Protein AF-A0A6J2PBE9-F1 (afdb_monomer_lite)

Structure (mmCIF, N/CA/C/O backbone):
data_AF-A0A6J2PBE9-F1
#
_entry.id   AF-A0A6J2PBE9-F1
#
loop_
_atom_site.group_PDB
_atom_site.id
_atom_site.type_symbol
_atom_site.label_atom_id
_atom_site.label_alt_id
_atom_site.label_comp_id
_atom_site.label_asym_id
_atom_site.label_entity_id
_atom_site.label_seq_id
_atom_site.pdbx_PDB_ins_code
_atom_site.Cartn_x
_atom_site.Cartn_y
_atom_site.Cartn_z
_atom_site.occupancy
_atom_site.B_iso_or_equiv
_atom_site.auth_seq_id
_atom_site.auth_comp_id
_atom_site.auth_asym_id
_atom_site.auth_atom_id
_atom_site.pdbx_PDB_model_num
ATOM 1 N N . MET A 1 1 ? -27.845 -42.695 44.203 1.00 44.00 1 MET A N 1
ATOM 2 C CA . MET A 1 1 ? -26.705 -43.448 43.638 1.00 44.00 1 MET A CA 1
ATOM 3 C C . MET A 1 1 ? -27.140 -44.073 42.317 1.00 44.00 1 MET A C 1
ATOM 5 O O . MET A 1 1 ? -27.904 -45.027 42.368 1.00 44.00 1 MET A O 1
ATOM 9 N N . SER A 1 2 ? -26.741 -43.481 41.184 1.00 40.94 2 SER A N 1
ATOM 10 C CA . SER A 1 2 ? -26.659 -44.047 39.810 1.00 40.94 2 SER A CA 1
ATOM 11 C C . SER A 1 2 ? -26.665 -42.863 38.833 1.00 40.94 2 SER A C 1
ATOM 13 O O . SER A 1 2 ? -27.689 -42.207 38.684 1.00 40.94 2 SER A O 1
ATOM 15 N N . THR A 1 3 ? -25.500 -42.300 38.504 1.00 42.66 3 THR A N 1
ATOM 16 C CA . THR A 1 3 ? -24.616 -42.652 37.368 1.00 42.66 3 THR A CA 1
ATOM 17 C C . THR A 1 3 ? -25.239 -42.322 36.016 1.00 42.66 3 THR A C 1
ATOM 19 O O . THR A 1 3 ? -25.987 -43.102 35.434 1.00 42.66 3 THR A O 1
ATOM 22 N N . VAL A 1 4 ? -24.884 -41.119 35.571 1.00 43.91 4 VAL A N 1
ATOM 23 C CA . VAL A 1 4 ? -25.020 -40.564 34.228 1.00 43.91 4 VAL A CA 1
ATOM 24 C C . VAL A 1 4 ? -24.206 -41.438 33.270 1.00 43.91 4 VAL A C 1
ATOM 26 O O . VAL A 1 4 ? -23.032 -41.690 33.540 1.00 43.91 4 VAL A O 1
ATOM 29 N N . LEU A 1 5 ? -24.830 -41.933 32.202 1.00 50.59 5 LEU A N 1
ATOM 30 C CA . LEU A 1 5 ? -24.126 -42.611 31.118 1.00 50.59 5 LEU A CA 1
ATOM 31 C C . LEU A 1 5 ? -23.529 -41.554 30.182 1.00 50.59 5 LEU A C 1
ATOM 33 O O . LEU A 1 5 ? -24.226 -40.671 29.688 1.00 50.59 5 LEU A O 1
ATOM 37 N N . ASP A 1 6 ? -22.215 -41.655 30.040 1.00 42.03 6 ASP A N 1
ATOM 38 C CA . ASP A 1 6 ? -21.327 -40.953 29.122 1.00 42.03 6 ASP A CA 1
ATOM 39 C C . ASP A 1 6 ? -21.383 -41.663 27.759 1.00 42.03 6 ASP A C 1
ATOM 41 O O . ASP A 1 6 ? -20.902 -42.789 27.628 1.00 42.03 6 ASP A O 1
ATOM 45 N N . ASP A 1 7 ? -22.009 -41.033 26.762 1.00 49.59 7 ASP A N 1
ATOM 46 C CA . ASP A 1 7 ? -22.004 -41.492 25.367 1.00 49.59 7 ASP A CA 1
ATOM 47 C C . ASP A 1 7 ? -20.778 -40.908 24.651 1.00 49.59 7 ASP A C 1
ATOM 49 O O . ASP A 1 7 ? -20.844 -39.921 23.913 1.00 49.59 7 ASP A O 1
ATOM 53 N N . THR A 1 8 ? -19.629 -41.540 24.885 1.00 51.78 8 THR A N 1
ATOM 54 C CA . THR A 1 8 ? -18.399 -41.317 24.125 1.00 51.78 8 THR A CA 1
ATOM 55 C C . THR A 1 8 ? -18.238 -42.392 23.037 1.00 51.78 8 THR A C 1
ATOM 57 O O . THR A 1 8 ? -18.292 -43.587 23.306 1.00 51.78 8 THR A O 1
ATOM 60 N N . ALA A 1 9 ? -17.943 -41.924 21.817 1.00 47.56 9 ALA A N 1
ATOM 61 C CA . ALA A 1 9 ? -17.268 -42.622 20.712 1.00 47.56 9 ALA A CA 1
ATOM 62 C C . ALA A 1 9 ? -18.014 -43.744 19.955 1.00 47.56 9 ALA A C 1
ATOM 64 O O . ALA A 1 9 ? -17.724 -44.931 20.086 1.00 47.56 9 ALA A O 1
ATOM 65 N N . GLY A 1 10 ? -18.847 -43.338 18.991 1.00 44.06 10 GLY A N 1
ATOM 66 C CA . GLY A 1 10 ? -19.013 -44.098 17.751 1.00 44.06 10 GLY A CA 1
ATOM 67 C C . GLY A 1 10 ? -17.847 -43.803 16.803 1.00 44.06 10 GLY A C 1
ATOM 68 O O . GLY A 1 10 ? -17.835 -42.761 16.150 1.00 44.06 10 GLY A O 1
ATOM 69 N N . ASP A 1 11 ? -16.864 -44.701 16.757 1.00 53.25 11 ASP A N 1
ATOM 70 C CA . ASP A 1 11 ? -15.765 -44.710 15.785 1.00 53.25 11 ASP A CA 1
ATOM 71 C C . ASP A 1 11 ? -16.324 -44.928 14.369 1.00 53.25 11 ASP A C 1
ATOM 73 O O . ASP A 1 11 ? -16.592 -46.049 13.934 1.00 53.25 11 ASP A O 1
ATOM 77 N N . ALA A 1 12 ? -16.573 -43.827 13.662 1.00 54.28 12 ALA A N 1
ATOM 78 C CA . ALA A 1 12 ? -16.815 -43.826 12.230 1.00 54.28 12 ALA A CA 1
ATOM 79 C C . ALA A 1 12 ? -15.559 -43.266 11.551 1.00 54.28 12 ALA A C 1
ATOM 81 O O . ALA A 1 12 ? -15.215 -42.105 11.796 1.00 54.28 12 ALA A O 1
ATOM 82 N N . PRO A 1 13 ? -14.872 -44.031 10.681 1.00 52.62 13 PRO A N 1
ATOM 83 C CA . PRO A 1 13 ? -13.719 -43.502 9.977 1.00 52.62 13 PRO A CA 1
ATOM 84 C C . PRO A 1 13 ? -14.176 -42.365 9.061 1.00 52.62 13 PRO A C 1
ATOM 86 O O . PRO A 1 13 ? -14.943 -42.566 8.112 1.00 52.62 13 PRO A O 1
ATOM 89 N N . VAL A 1 14 ? -13.692 -41.161 9.364 1.00 49.41 14 VAL A N 1
ATOM 90 C CA . VAL A 1 14 ? -13.804 -39.974 8.519 1.00 49.41 14 VAL A CA 1
ATOM 91 C C . VAL A 1 14 ? -13.189 -40.332 7.171 1.00 49.41 14 VAL A C 1
ATOM 93 O O . VAL A 1 14 ? -11.982 -40.532 7.050 1.00 49.41 14 VAL A O 1
ATOM 96 N N . ARG A 1 15 ? -14.026 -40.483 6.141 1.00 52.44 15 ARG A N 1
ATOM 97 C CA . ARG A 1 15 ? -13.530 -40.591 4.772 1.00 52.44 15 ARG A CA 1
ATOM 98 C C . ARG A 1 15 ? -12.961 -39.237 4.389 1.00 52.44 15 ARG A C 1
ATOM 100 O O . ARG A 1 15 ? -13.699 -38.341 3.986 1.00 52.44 15 ARG A O 1
ATOM 107 N N . ASP A 1 16 ? -11.646 -39.118 4.503 1.00 44.12 16 ASP A N 1
ATOM 108 C CA . ASP A 1 16 ? -10.892 -38.059 3.864 1.00 44.12 16 ASP A CA 1
ATOM 109 C C . ASP A 1 16 ? -11.190 -38.110 2.365 1.00 44.12 16 ASP A C 1
ATOM 111 O O . ASP A 1 16 ? -10.711 -38.981 1.635 1.00 44.12 16 ASP A O 1
ATOM 115 N N . PHE A 1 17 ? -11.977 -37.151 1.882 1.00 48.19 17 PHE A N 1
ATOM 116 C CA . PHE A 1 17 ? -12.025 -36.804 0.468 1.00 48.19 17 PHE A CA 1
ATOM 117 C C . PHE A 1 17 ? -10.708 -36.108 0.100 1.00 48.19 17 PHE A C 1
ATOM 119 O O . PHE A 1 17 ? -10.680 -34.959 -0.337 1.00 48.19 17 PHE A O 1
ATOM 126 N N . THR A 1 18 ? -9.587 -36.808 0.277 1.00 44.56 18 THR A N 1
ATOM 127 C CA . THR A 1 18 ? -8.351 -36.490 -0.421 1.00 44.56 18 THR A CA 1
ATOM 128 C C . THR A 1 18 ? -8.605 -36.836 -1.878 1.00 44.56 18 THR A C 1
ATOM 130 O O . THR A 1 18 ? -8.381 -37.945 -2.360 1.00 44.56 18 THR A O 1
ATOM 133 N N . VAL A 1 19 ? -9.171 -35.869 -2.599 1.00 52.19 19 VAL A N 1
ATOM 134 C CA . VAL A 1 19 ? -9.133 -35.856 -4.056 1.00 52.19 19 VAL A CA 1
ATOM 135 C C . VAL A 1 19 ? -7.679 -36.133 -4.422 1.00 52.19 19 VAL A C 1
ATOM 137 O O . VAL A 1 19 ? -6.790 -35.368 -4.051 1.00 52.19 19 VAL A O 1
ATOM 140 N N . ASN A 1 20 ? -7.446 -37.282 -5.058 1.00 54.00 20 ASN A N 1
ATOM 141 C CA . ASN A 1 20 ? -6.143 -37.836 -5.416 1.00 54.00 20 ASN A CA 1
ATOM 142 C C . ASN A 1 20 ? -5.444 -36.969 -6.480 1.00 54.00 20 ASN A C 1
ATOM 144 O O . ASN A 1 20 ? -5.159 -37.419 -7.590 1.00 54.00 20 ASN A O 1
ATOM 148 N N . LEU A 1 21 ? -5.167 -35.709 -6.149 1.00 52.59 21 LEU A N 1
ATOM 149 C CA . LEU A 1 21 ? -4.484 -34.750 -7.003 1.00 52.59 21 LEU A CA 1
ATOM 150 C C . LEU A 1 21 ? -3.043 -35.208 -7.249 1.00 52.59 21 LEU A C 1
ATOM 152 O O . LEU A 1 21 ? -2.543 -35.102 -8.363 1.00 52.59 21 LEU A O 1
ATOM 156 N N . SER A 1 22 ? -2.422 -35.833 -6.245 1.00 56.81 22 SER A N 1
ATOM 157 C CA . SER A 1 22 ? -1.081 -36.417 -6.332 1.00 56.81 22 SER A CA 1
ATOM 158 C C . SER A 1 22 ? -1.003 -37.592 -7.308 1.00 56.81 22 SER A C 1
ATOM 160 O O . SER A 1 22 ? -0.016 -37.712 -8.025 1.00 56.81 22 SER A O 1
ATOM 162 N N . ARG A 1 23 ? -2.041 -38.440 -7.383 1.00 55.53 23 ARG A N 1
ATOM 163 C CA . ARG A 1 23 ? -2.070 -39.588 -8.307 1.00 55.53 23 ARG A CA 1
ATOM 164 C C . ARG A 1 23 ? -2.285 -39.130 -9.749 1.00 55.53 23 ARG A C 1
ATOM 166 O O . ARG A 1 23 ? -1.559 -39.560 -10.631 1.00 55.53 23 ARG A O 1
ATOM 173 N N . LEU A 1 24 ? -3.195 -38.178 -9.969 1.00 55.97 24 LEU A N 1
ATOM 174 C CA . LEU A 1 24 ? -3.425 -37.586 -11.292 1.00 55.97 24 LEU A CA 1
ATOM 175 C C . LEU A 1 24 ? -2.224 -36.758 -11.787 1.00 55.97 24 LEU A C 1
ATOM 177 O O . LEU A 1 24 ? -1.888 -36.812 -12.970 1.00 55.97 24 LEU A O 1
ATOM 181 N N . ALA A 1 25 ? -1.539 -36.033 -10.895 1.00 56.44 25 ALA A N 1
ATOM 182 C CA . ALA A 1 25 ? -0.309 -35.310 -11.219 1.00 56.44 25 ALA A CA 1
ATOM 183 C C . ALA A 1 25 ? 0.861 -36.264 -11.513 1.00 56.44 25 ALA A C 1
ATOM 185 O O . ALA A 1 25 ? 1.598 -36.046 -12.476 1.00 56.44 25 ALA A O 1
ATOM 186 N N . ALA A 1 26 ? 1.003 -37.344 -10.737 1.00 57.81 26 ALA A N 1
ATOM 187 C CA . ALA A 1 26 ? 2.015 -38.371 -10.966 1.00 57.81 26 ALA A CA 1
ATOM 188 C C . ALA A 1 26 ? 1.789 -39.090 -12.303 1.00 57.81 26 ALA A C 1
ATOM 190 O O . ALA A 1 26 ? 2.708 -39.153 -13.120 1.00 57.81 26 ALA A O 1
ATOM 191 N N . ASP A 1 27 ? 0.560 -39.533 -12.578 1.00 56.34 27 ASP A N 1
ATOM 192 C CA . ASP A 1 27 ? 0.210 -40.217 -13.821 1.00 56.34 27 ASP A CA 1
ATOM 193 C C . ASP A 1 27 ? 0.412 -39.290 -15.034 1.00 56.34 27 ASP A C 1
ATOM 195 O O . ASP A 1 27 ? 1.018 -39.697 -16.024 1.00 56.34 27 ASP A O 1
ATOM 199 N N . SER A 1 28 ? 0.034 -38.010 -14.944 1.00 59.38 28 SER A N 1
ATOM 200 C CA . SER A 1 28 ? 0.311 -37.007 -15.987 1.00 59.38 28 SER A CA 1
ATOM 201 C C . SER A 1 28 ? 1.819 -36.787 -16.215 1.00 59.38 28 SER A C 1
ATOM 203 O O . SER A 1 28 ? 2.284 -36.774 -17.358 1.00 59.38 28 SER A O 1
ATOM 205 N N . SER A 1 29 ? 2.615 -36.704 -15.142 1.00 60.97 29 SER A N 1
ATOM 206 C CA . SER A 1 29 ? 4.070 -36.492 -15.217 1.00 60.97 29 SER A CA 1
ATOM 207 C C . SER A 1 29 ? 4.831 -37.677 -15.830 1.00 60.97 29 SER A C 1
ATOM 209 O O . SER A 1 29 ? 5.816 -37.484 -16.551 1.00 60.97 29 SER A O 1
ATOM 211 N N . LEU A 1 30 ? 4.364 -38.907 -15.589 1.00 67.38 30 LEU A N 1
ATOM 212 C CA . LEU A 1 30 ? 4.947 -40.129 -16.146 1.00 67.38 30 LEU A CA 1
ATOM 213 C C . LEU A 1 30 ? 4.692 -40.222 -17.654 1.00 67.38 30 LEU A C 1
ATOM 215 O O . LEU A 1 30 ? 5.608 -40.530 -18.419 1.00 67.38 30 LEU A O 1
ATOM 219 N N . HIS A 1 31 ? 3.477 -39.883 -18.097 1.00 60.69 31 HIS A N 1
ATOM 220 C CA . HIS A 1 31 ? 3.123 -39.854 -19.519 1.00 60.69 31 HIS A CA 1
ATOM 221 C C . HIS A 1 31 ? 3.864 -38.744 -20.281 1.00 60.69 31 HIS A C 1
ATOM 223 O O . HIS A 1 31 ? 4.310 -38.968 -21.409 1.00 60.69 31 HIS A O 1
ATOM 229 N N . GLN A 1 32 ? 4.057 -37.573 -19.664 1.00 66.44 32 GLN A N 1
ATOM 230 C CA . GLN A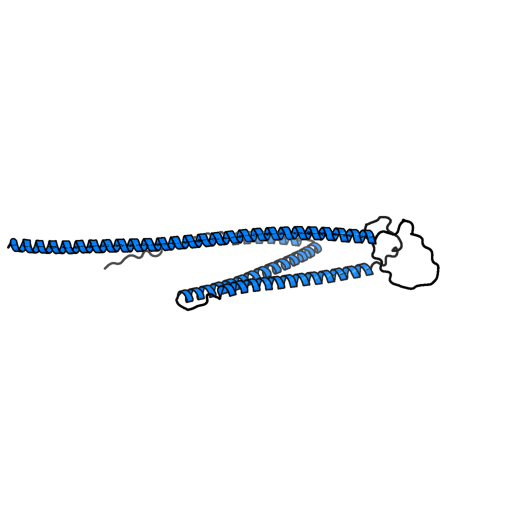 1 32 ? 4.880 -36.497 -20.228 1.00 66.44 32 GLN A CA 1
ATOM 231 C C . GLN A 1 32 ? 6.354 -36.913 -20.361 1.00 66.44 32 GLN A C 1
ATOM 233 O O . GLN A 1 32 ? 6.958 -36.699 -21.412 1.00 66.44 32 GLN A O 1
ATOM 238 N N . ASN A 1 33 ? 6.915 -37.590 -19.354 1.00 71.06 33 ASN A N 1
ATOM 239 C CA . ASN A 1 33 ? 8.290 -38.097 -19.400 1.00 71.06 33 ASN A CA 1
ATOM 240 C C . ASN A 1 33 ? 8.502 -39.181 -20.469 1.00 71.06 33 ASN A C 1
ATOM 242 O O . ASN A 1 33 ? 9.543 -39.198 -21.126 1.00 71.06 33 ASN A O 1
ATOM 246 N N . ALA A 1 34 ? 7.535 -40.082 -20.669 1.00 74.19 34 ALA A N 1
ATOM 247 C CA . ALA A 1 34 ? 7.630 -41.134 -21.682 1.00 74.19 34 ALA A CA 1
ATOM 248 C C . ALA A 1 34 ? 7.678 -40.564 -23.113 1.00 74.19 34 ALA A C 1
ATOM 250 O O . ALA A 1 34 ? 8.508 -40.997 -23.915 1.00 74.19 34 ALA A O 1
ATOM 251 N N . ARG A 1 35 ? 6.851 -39.551 -23.414 1.00 71.88 35 ARG A N 1
ATOM 252 C CA . ARG A 1 35 ? 6.881 -38.848 -24.710 1.00 71.88 35 ARG A CA 1
ATOM 253 C C . ARG A 1 35 ? 8.155 -38.023 -24.887 1.00 71.88 35 ARG A C 1
ATOM 255 O O . ARG A 1 35 ? 8.809 -38.146 -25.917 1.00 71.88 35 ARG A O 1
ATOM 262 N N . ALA A 1 36 ? 8.576 -37.295 -23.851 1.00 75.56 36 ALA A N 1
ATOM 263 C CA . ALA A 1 36 ? 9.817 -36.522 -23.880 1.00 75.56 36 ALA A CA 1
ATOM 264 C C . ALA A 1 36 ? 11.042 -37.403 -24.183 1.00 75.56 36 ALA A C 1
ATOM 266 O O . ALA A 1 36 ? 11.890 -37.032 -24.989 1.00 75.56 36 ALA A O 1
ATOM 267 N N . ARG A 1 37 ? 11.120 -38.609 -23.605 1.00 79.25 37 ARG A N 1
ATOM 268 C CA . ARG A 1 37 ? 12.203 -39.571 -23.884 1.00 79.25 37 ARG A CA 1
ATOM 269 C C . ARG A 1 37 ? 12.229 -40.035 -25.341 1.00 79.25 37 ARG A C 1
ATOM 271 O O . ARG A 1 37 ? 13.308 -40.154 -25.920 1.00 79.25 37 ARG A O 1
ATOM 278 N N . GLN A 1 38 ? 11.063 -40.270 -25.939 1.00 79.44 38 GLN A N 1
ATOM 279 C CA . GLN A 1 38 ? 10.960 -40.640 -27.349 1.00 79.44 38 GLN A CA 1
ATOM 280 C C . GLN A 1 38 ? 11.370 -39.475 -28.267 1.00 79.44 38 GLN A C 1
ATOM 282 O O . GLN A 1 38 ? 12.113 -39.689 -29.225 1.00 79.44 38 GLN A O 1
ATOM 287 N N . ASP A 1 39 ? 10.978 -38.247 -27.930 1.00 80.88 39 ASP A N 1
ATOM 288 C CA . ASP A 1 39 ? 11.333 -37.034 -28.677 1.00 80.88 39 ASP A CA 1
ATOM 289 C C . ASP A 1 39 ? 12.823 -36.673 -28.565 1.00 80.88 39 ASP A C 1
ATOM 291 O O . ASP A 1 39 ? 13.396 -36.124 -29.503 1.00 80.88 39 ASP A O 1
ATOM 295 N N . ILE A 1 40 ? 13.472 -37.005 -27.445 1.00 82.81 40 ILE A N 1
ATOM 296 C CA . ILE A 1 40 ? 14.924 -36.859 -27.253 1.00 82.81 40 ILE A CA 1
ATOM 297 C C . ILE A 1 40 ? 15.686 -37.875 -28.114 1.00 82.81 40 ILE A C 1
ATOM 299 O O . ILE A 1 40 ? 16.682 -37.518 -28.730 1.00 82.81 40 ILE A O 1
ATOM 303 N N . SER A 1 41 ? 15.203 -39.121 -28.212 1.00 82.62 41 SER A N 1
ATOM 304 C CA . SER A 1 41 ? 15.857 -40.173 -29.015 1.00 82.62 41 SER A CA 1
ATOM 305 C C . SER A 1 41 ? 15.815 -39.932 -30.530 1.00 82.62 41 SER A C 1
ATOM 307 O O . SER A 1 41 ? 16.609 -40.510 -31.267 1.00 82.62 41 SER A O 1
ATOM 309 N N . ARG A 1 42 ? 14.875 -39.098 -30.991 1.00 87.19 42 ARG A N 1
ATOM 310 C CA . ARG A 1 42 ? 14.674 -38.746 -32.405 1.00 87.19 42 ARG A CA 1
ATOM 311 C C . ARG A 1 42 ? 15.338 -37.427 -32.806 1.00 87.19 42 ARG A C 1
ATOM 313 O O . ARG A 1 42 ? 15.417 -37.151 -33.998 1.00 87.19 42 ARG A O 1
ATOM 320 N N . ALA A 1 43 ? 15.766 -36.620 -31.837 1.00 87.56 43 ALA A N 1
ATOM 321 C CA . ALA A 1 43 ? 16.376 -35.319 -32.077 1.00 87.56 43 ALA A CA 1
ATOM 322 C C . ALA A 1 43 ? 17.843 -35.463 -32.500 1.00 87.56 43 ALA A C 1
ATOM 324 O O . ALA A 1 43 ? 18.555 -36.368 -32.056 1.00 87.56 43 ALA A O 1
ATOM 325 N N . SER A 1 44 ? 18.298 -34.557 -33.363 1.00 91.50 44 SER A N 1
ATOM 326 C CA . SER A 1 44 ? 19.703 -34.511 -33.770 1.00 91.50 44 SER A CA 1
ATOM 327 C C . SER A 1 44 ? 20.594 -34.019 -32.620 1.00 91.50 44 SER A C 1
ATOM 329 O O . SER A 1 44 ? 20.122 -33.452 -31.631 1.00 91.50 44 SER A O 1
ATOM 331 N N . ARG A 1 45 ? 21.910 -34.223 -32.740 1.00 93.12 45 ARG A N 1
ATOM 332 C CA . ARG A 1 45 ? 22.873 -33.762 -31.729 1.00 93.12 45 ARG A CA 1
ATOM 333 C C . ARG A 1 45 ? 22.819 -32.240 -31.528 1.00 93.12 45 ARG A C 1
ATOM 335 O O . ARG A 1 45 ? 22.791 -31.800 -30.384 1.00 93.12 45 ARG A O 1
ATOM 342 N N . GLU A 1 46 ? 22.764 -31.465 -32.611 1.00 94.06 46 GLU A N 1
ATOM 343 C CA . GLU A 1 46 ? 22.667 -29.996 -32.559 1.00 94.06 46 GLU A CA 1
ATOM 344 C C . GLU A 1 46 ? 21.366 -29.544 -31.881 1.00 94.06 46 GLU A C 1
ATOM 346 O O . GLU A 1 46 ? 21.383 -28.688 -31.001 1.00 94.06 46 GLU A O 1
ATOM 351 N N . GLU A 1 47 ? 20.236 -30.186 -32.198 1.00 93.75 47 GLU A N 1
ATOM 352 C CA . GLU A 1 47 ? 18.957 -29.888 -31.544 1.00 93.75 47 GLU A CA 1
ATOM 353 C C . GLU A 1 47 ? 18.986 -30.184 -30.039 1.00 93.75 47 GLU A C 1
ATOM 355 O O . GLU A 1 47 ? 18.332 -29.488 -29.255 1.00 93.75 47 GLU A O 1
ATOM 360 N N . LEU A 1 48 ? 19.722 -31.217 -29.620 1.00 93.19 48 LEU A N 1
ATOM 361 C CA . LEU A 1 48 ? 19.917 -31.543 -28.210 1.00 93.19 48 LEU A CA 1
ATOM 362 C C . LEU A 1 48 ? 20.758 -30.487 -27.492 1.00 93.19 48 LEU A C 1
ATOM 364 O O . LEU A 1 48 ? 20.411 -30.100 -26.376 1.00 93.19 48 LEU A O 1
ATOM 368 N N . GLU A 1 49 ? 21.832 -30.020 -28.126 1.00 93.69 49 GLU A N 1
ATOM 369 C CA . GLU A 1 49 ? 22.704 -28.967 -27.600 1.00 93.69 49 GLU A CA 1
ATOM 370 C C . GLU A 1 49 ? 21.918 -27.649 -27.433 1.00 93.69 49 GLU A C 1
ATOM 372 O O . GLU A 1 49 ? 21.926 -27.062 -26.348 1.00 93.69 49 GLU A O 1
ATOM 377 N N . ASP A 1 50 ? 21.105 -27.258 -28.419 1.00 94.88 50 ASP A N 1
ATOM 378 C CA . ASP A 1 50 ? 20.228 -26.078 -28.339 1.00 94.88 50 ASP A CA 1
ATOM 379 C C . ASP A 1 50 ? 19.132 -26.203 -27.271 1.00 94.88 50 ASP A C 1
ATOM 381 O O . ASP A 1 50 ? 18.773 -25.237 -26.587 1.00 94.88 50 ASP A O 1
ATOM 385 N N . ARG A 1 51 ? 18.537 -27.394 -27.121 1.00 92.81 51 ARG A N 1
ATOM 386 C CA . ARG A 1 51 ? 17.566 -27.662 -26.046 1.00 92.81 51 ARG A CA 1
ATOM 387 C C . ARG A 1 51 ? 18.235 -27.596 -24.677 1.00 92.81 51 ARG A C 1
ATOM 389 O O . ARG A 1 51 ? 17.648 -27.022 -23.764 1.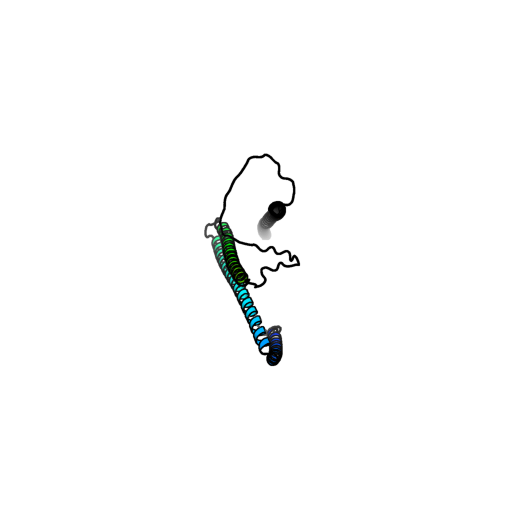00 92.81 51 ARG A O 1
ATOM 396 N N . PHE A 1 52 ? 19.444 -28.139 -24.539 1.00 93.75 52 PHE A N 1
ATOM 397 C CA . PHE A 1 52 ? 20.214 -28.078 -23.300 1.00 93.75 52 PHE A CA 1
ATOM 398 C C . PHE A 1 52 ? 20.535 -26.633 -22.911 1.00 93.75 52 PHE A C 1
ATOM 400 O O . PHE A 1 52 ? 20.304 -26.258 -21.763 1.00 93.75 52 PHE A O 1
ATOM 407 N N . LEU A 1 53 ? 20.999 -25.810 -23.857 1.00 96.12 53 LEU A N 1
ATOM 408 C CA . LEU A 1 53 ? 21.303 -24.398 -23.607 1.00 96.12 53 LEU A CA 1
ATOM 409 C C . LEU A 1 53 ? 20.061 -23.616 -23.159 1.00 96.12 53 LEU A C 1
ATOM 411 O O . LEU A 1 53 ? 20.096 -22.971 -22.113 1.00 96.12 53 LEU A O 1
ATOM 415 N N . ARG A 1 54 ? 18.933 -23.747 -23.871 1.00 96.00 54 ARG A N 1
ATOM 416 C CA . ARG A 1 54 ? 17.671 -23.089 -23.480 1.00 96.00 54 ARG A CA 1
ATOM 417 C C . ARG A 1 54 ? 17.167 -23.547 -22.114 1.00 96.00 54 ARG A C 1
ATOM 419 O O . ARG A 1 54 ? 16.768 -22.721 -21.299 1.00 96.00 54 ARG A O 1
ATOM 426 N N . LEU A 1 55 ? 17.212 -24.850 -21.842 1.00 95.06 55 LEU A N 1
ATOM 427 C CA . LEU A 1 55 ? 16.785 -25.399 -20.555 1.00 95.06 55 LEU A CA 1
ATOM 428 C C . LEU A 1 55 ? 17.716 -24.957 -19.416 1.00 95.06 55 LEU A C 1
ATOM 430 O O . LEU A 1 55 ? 17.266 -24.741 -18.290 1.00 95.06 55 LEU A O 1
ATOM 434 N N . HIS A 1 56 ? 19.008 -24.782 -19.693 1.00 96.56 56 HIS A N 1
ATOM 435 C CA . HIS A 1 56 ? 19.959 -24.230 -18.736 1.00 96.56 56 HIS A CA 1
ATOM 436 C C . HIS A 1 56 ? 19.650 -22.763 -18.405 1.00 96.56 56 HIS A C 1
ATOM 438 O O . HIS A 1 56 ? 19.617 -22.398 -17.228 1.00 96.56 56 HIS A O 1
ATOM 444 N N . GLU A 1 57 ? 19.364 -21.940 -19.417 1.00 96.94 57 GLU A N 1
ATOM 445 C CA . GLU A 1 57 ? 18.924 -20.550 -19.240 1.00 96.94 57 GLU A CA 1
ATOM 446 C C . GLU A 1 57 ? 17.614 -20.467 -18.444 1.00 96.94 57 GLU A C 1
ATOM 448 O O . GLU A 1 57 ? 17.523 -19.711 -17.475 1.00 96.94 57 GLU A O 1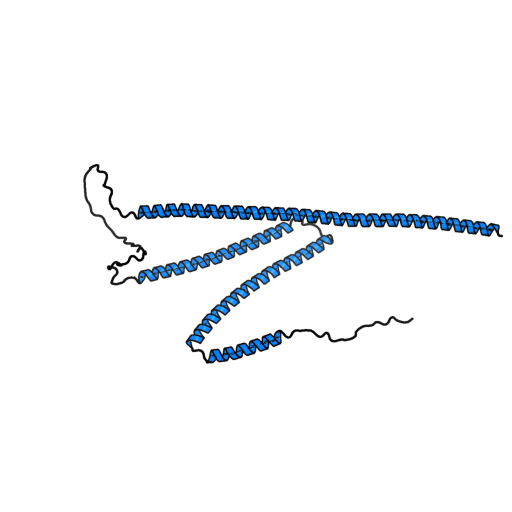
ATOM 453 N N . GLU A 1 58 ? 16.626 -21.297 -18.785 1.00 96.75 58 GLU A N 1
ATOM 454 C CA . GLU A 1 58 ? 15.360 -21.397 -18.054 1.00 96.75 58 GLU A CA 1
ATOM 455 C C . GLU A 1 58 ? 15.590 -21.798 -16.590 1.00 96.75 58 GLU A C 1
ATOM 457 O O . GLU A 1 58 ? 15.065 -21.165 -15.673 1.00 96.75 58 GLU A O 1
ATOM 462 N N . THR A 1 59 ? 16.450 -22.790 -16.344 1.00 96.50 59 THR A N 1
ATOM 463 C CA . THR A 1 59 ? 16.819 -23.221 -14.987 1.00 96.50 59 THR A CA 1
ATOM 464 C C . THR A 1 59 ? 17.472 -22.087 -14.194 1.00 96.50 59 THR A C 1
ATOM 466 O O . THR A 1 59 ? 17.216 -21.936 -12.996 1.00 96.50 59 THR A O 1
ATOM 469 N N . LEU A 1 60 ? 18.314 -21.273 -14.836 1.00 96.88 60 LEU A N 1
ATOM 470 C CA . LEU A 1 60 ? 18.946 -20.118 -14.202 1.00 96.88 60 LEU A CA 1
ATOM 471 C C . LEU A 1 60 ? 17.911 -19.042 -13.838 1.00 96.88 60 LEU A C 1
ATOM 473 O O . LEU A 1 60 ? 17.947 -18.512 -12.724 1.00 96.88 60 LEU A O 1
ATOM 477 N N . LEU A 1 61 ? 16.961 -18.764 -14.735 1.00 96.31 61 LEU A N 1
ATOM 478 C CA . LEU A 1 61 ? 15.854 -17.837 -14.484 1.00 96.31 61 LEU A CA 1
ATOM 479 C C . LEU A 1 61 ? 14.953 -18.323 -13.343 1.00 96.31 61 LEU A C 1
ATOM 481 O O . LEU A 1 61 ? 14.623 -17.535 -12.452 1.00 96.31 61 LEU A O 1
ATOM 485 N N . LEU A 1 62 ? 14.610 -19.616 -13.313 1.00 97.31 62 LEU A N 1
ATOM 486 C CA . LEU A 1 62 ? 13.850 -20.203 -12.209 1.00 97.31 62 LEU A CA 1
ATOM 487 C C . LEU A 1 62 ? 14.593 -20.051 -10.882 1.00 97.31 62 LEU A C 1
ATOM 489 O O . LEU A 1 62 ? 14.002 -19.581 -9.914 1.00 97.31 62 LEU A O 1
ATOM 493 N N . LYS A 1 63 ? 15.892 -20.377 -10.827 1.00 97.81 63 LYS A N 1
ATOM 494 C CA . LYS A 1 63 ? 16.703 -20.184 -9.612 1.00 97.81 63 LYS A CA 1
ATOM 495 C C . LYS A 1 63 ? 16.689 -18.730 -9.150 1.00 97.81 63 LYS A C 1
ATOM 497 O O . LYS A 1 63 ? 16.519 -18.469 -7.961 1.00 97.81 63 LYS A O 1
ATOM 502 N N . GLN A 1 64 ? 16.815 -17.780 -10.076 1.00 96.12 64 GLN A N 1
ATOM 503 C CA . GLN A 1 64 ? 16.741 -16.358 -9.753 1.00 96.12 64 GLN A CA 1
ATOM 504 C C . GLN A 1 64 ? 15.373 -15.977 -9.167 1.00 96.12 64 GLN A C 1
ATOM 506 O O . GLN A 1 64 ? 15.308 -15.228 -8.192 1.00 96.12 64 GLN A O 1
ATOM 511 N N . HIS A 1 65 ? 14.279 -16.483 -9.739 1.00 96.69 65 HIS A N 1
ATOM 512 C CA . HIS A 1 65 ? 12.934 -16.249 -9.221 1.00 96.69 65 HIS A CA 1
ATOM 513 C C . HIS A 1 65 ? 12.736 -16.871 -7.832 1.00 96.69 65 HIS A C 1
ATOM 515 O O . HIS A 1 65 ? 12.237 -16.193 -6.934 1.00 96.69 65 HIS A O 1
ATOM 521 N N . THR A 1 66 ? 13.195 -18.107 -7.625 1.00 96.19 66 THR A N 1
ATOM 522 C CA . THR A 1 66 ? 13.158 -18.787 -6.324 1.00 96.19 66 THR A CA 1
ATOM 523 C C . THR A 1 66 ? 13.922 -18.002 -5.267 1.00 96.19 66 THR A C 1
ATOM 525 O O . THR A 1 66 ? 13.376 -17.763 -4.197 1.00 96.19 66 THR A O 1
ATOM 528 N N . HIS A 1 67 ? 15.132 -17.517 -5.564 1.00 96.50 67 HIS A N 1
ATOM 529 C CA . HIS A 1 67 ? 15.879 -16.670 -4.628 1.00 96.50 67 HIS A CA 1
ATOM 530 C C . HIS A 1 67 ? 15.121 -15.382 -4.283 1.00 96.50 67 HIS A C 1
ATOM 532 O O . HIS A 1 67 ? 14.998 -15.041 -3.111 1.00 96.50 67 HIS A O 1
ATOM 538 N N . LYS A 1 68 ? 14.523 -14.710 -5.277 1.00 94.69 68 LYS A N 1
ATOM 539 C CA . LYS A 1 68 ? 13.688 -13.520 -5.035 1.00 94.69 68 LYS A CA 1
ATOM 540 C C . LYS A 1 68 ? 12.482 -13.824 -4.144 1.00 94.69 68 LYS A C 1
ATOM 542 O O . LYS A 1 68 ? 12.097 -12.983 -3.335 1.00 94.69 68 LYS A O 1
ATOM 547 N N . GLN A 1 69 ? 11.841 -14.979 -4.319 1.00 96.81 69 GLN A N 1
ATOM 548 C CA . GLN A 1 69 ? 10.726 -15.394 -3.467 1.00 96.81 69 GLN A CA 1
ATOM 549 C C . GLN A 1 69 ? 11.193 -15.750 -2.055 1.00 96.81 69 GLN A C 1
ATOM 551 O O . GLN A 1 69 ? 10.569 -15.310 -1.095 1.00 96.81 69 GLN A O 1
ATOM 556 N N . ASP A 1 70 ? 12.302 -16.472 -1.924 1.00 94.50 70 ASP A N 1
ATOM 557 C CA . ASP A 1 70 ? 12.899 -16.836 -0.639 1.00 94.50 70 ASP A CA 1
ATOM 558 C C . ASP A 1 70 ? 13.287 -15.587 0.172 1.00 94.50 70 ASP A C 1
ATOM 560 O O . ASP A 1 70 ? 12.974 -15.482 1.356 1.00 94.50 70 ASP A O 1
ATOM 564 N N . ASP A 1 71 ? 13.850 -14.567 -0.479 1.00 94.31 71 ASP A N 1
ATOM 565 C CA . ASP A 1 71 ? 14.143 -13.279 0.159 1.00 94.31 71 ASP A CA 1
ATOM 566 C C . ASP A 1 71 ? 12.872 -12.555 0.627 1.00 94.31 71 ASP A C 1
ATOM 568 O O . ASP A 1 71 ? 12.848 -11.988 1.722 1.00 94.31 71 ASP A O 1
ATOM 572 N N . LYS A 1 72 ? 11.783 -12.599 -0.154 1.00 95.12 72 LYS A N 1
ATOM 573 C CA . LYS A 1 72 ? 10.480 -12.058 0.276 1.00 95.12 72 LYS A CA 1
ATOM 574 C C . LYS A 1 72 ? 9.935 -12.815 1.482 1.00 95.12 72 LYS A C 1
ATOM 576 O O . LYS A 1 72 ? 9.458 -12.180 2.418 1.00 95.12 72 LYS A O 1
ATOM 581 N N . ILE A 1 73 ? 10.025 -14.144 1.479 1.00 95.88 73 ILE A N 1
ATOM 582 C CA . ILE A 1 73 ? 9.595 -14.985 2.601 1.00 95.88 73 ILE A CA 1
ATOM 583 C C . ILE A 1 73 ? 10.406 -14.643 3.851 1.00 95.88 73 ILE A C 1
ATOM 585 O O . ILE A 1 73 ? 9.814 -14.436 4.906 1.00 95.88 73 ILE A O 1
ATOM 589 N N . LYS A 1 74 ? 11.732 -14.490 3.743 1.00 96.19 74 LYS A N 1
ATOM 590 C CA . LYS A 1 74 ? 12.588 -14.073 4.866 1.00 96.19 74 LYS A CA 1
ATOM 591 C C . LYS A 1 74 ? 12.182 -12.710 5.419 1.00 96.19 74 LYS A C 1
ATOM 593 O O . LYS A 1 74 ? 12.031 -12.588 6.631 1.00 96.19 74 LYS A O 1
ATOM 598 N N . LYS A 1 75 ? 11.949 -11.719 4.549 1.00 92.94 75 LYS A N 1
ATOM 599 C CA . LYS A 1 75 ? 11.484 -10.376 4.946 1.00 92.94 75 LYS A CA 1
ATOM 600 C C . LYS A 1 75 ? 10.121 -10.413 5.636 1.00 92.94 75 LYS A C 1
ATOM 602 O O . LYS A 1 75 ? 9.925 -9.766 6.660 1.00 92.94 75 LYS A O 1
ATOM 607 N N . LEU A 1 76 ? 9.170 -11.176 5.101 1.00 93.94 76 LEU A N 1
ATOM 608 C CA . LEU A 1 76 ? 7.861 -11.351 5.734 1.00 93.94 76 LEU A CA 1
ATOM 609 C C . LEU A 1 76 ? 7.983 -12.090 7.071 1.00 93.94 76 LEU A C 1
ATOM 611 O O . LEU A 1 76 ? 7.325 -11.712 8.034 1.00 93.94 76 LEU A O 1
ATOM 615 N N . GLY A 1 77 ? 8.863 -13.089 7.155 1.00 95.06 77 GLY A N 1
ATOM 616 C CA . GLY A 1 77 ? 9.162 -13.818 8.383 1.00 95.06 77 GLY A CA 1
ATOM 617 C C . GLY A 1 77 ? 9.708 -12.907 9.481 1.00 95.06 77 GLY A C 1
ATOM 618 O O . GLY A 1 77 ? 9.220 -12.953 10.610 1.00 95.06 77 GLY A O 1
ATOM 619 N N . THR A 1 78 ? 10.659 -12.021 9.165 1.00 91.88 78 THR A N 1
ATOM 620 C CA . THR A 1 78 ? 11.154 -11.027 10.131 1.00 91.88 78 THR A CA 1
ATOM 621 C C . THR A 1 78 ? 10.079 -10.018 10.526 1.00 91.88 78 THR A C 1
ATOM 623 O O . THR A 1 78 ? 9.941 -9.753 11.722 1.00 91.88 78 THR A O 1
ATOM 626 N N . LYS A 1 79 ? 9.275 -9.504 9.583 1.00 90.75 79 LYS A N 1
ATOM 627 C CA . LYS A 1 79 ? 8.142 -8.610 9.900 1.00 90.75 79 LYS A CA 1
ATOM 628 C C . LYS A 1 79 ? 7.130 -9.284 10.834 1.00 90.75 79 LYS A C 1
ATOM 630 O O . LYS A 1 79 ? 6.757 -8.710 11.853 1.00 90.75 79 LYS A O 1
ATOM 635 N N . LEU A 1 80 ? 6.752 -10.532 10.556 1.00 93.38 80 LEU A N 1
ATOM 636 C CA . LEU A 1 80 ? 5.816 -11.289 11.389 1.00 93.38 80 LEU A CA 1
ATOM 637 C C . LEU A 1 80 ? 6.372 -11.542 12.797 1.00 93.38 80 LEU A C 1
ATOM 639 O O . LEU A 1 80 ? 5.668 -11.325 13.779 1.00 93.38 80 LEU A O 1
ATOM 643 N N . MET A 1 81 ? 7.643 -11.939 12.913 1.00 90.69 81 MET A N 1
ATOM 644 C CA . MET A 1 81 ? 8.310 -12.117 14.210 1.00 90.69 81 MET A CA 1
ATOM 645 C C . MET A 1 81 ? 8.318 -10.828 15.044 1.00 90.69 81 MET A C 1
ATOM 647 O O . MET A 1 81 ? 8.112 -10.884 16.258 1.00 90.69 81 MET A O 1
ATOM 651 N N . ARG A 1 82 ? 8.532 -9.665 14.410 1.00 86.75 82 ARG A N 1
ATOM 652 C CA . ARG A 1 82 ? 8.462 -8.352 15.074 1.00 86.75 82 ARG A CA 1
ATOM 653 C C . ARG A 1 82 ? 7.035 -8.044 15.537 1.00 86.75 82 ARG A C 1
ATOM 655 O O . ARG A 1 82 ? 6.845 -7.787 16.722 1.00 86.75 82 ARG A O 1
ATOM 662 N N . LEU A 1 83 ? 6.034 -8.202 14.667 1.00 87.69 83 LEU A N 1
ATOM 663 C CA . LEU A 1 83 ? 4.620 -7.990 15.012 1.00 87.69 83 LEU A CA 1
ATOM 664 C C . LEU A 1 83 ? 4.150 -8.886 16.166 1.00 87.69 83 LEU A C 1
ATOM 666 O O . LEU A 1 83 ? 3.460 -8.419 17.068 1.00 87.69 83 LEU A O 1
ATOM 670 N N . VAL A 1 84 ? 4.541 -10.164 16.177 1.00 90.44 84 VAL A N 1
ATOM 671 C CA . VAL A 1 84 ? 4.229 -11.089 17.280 1.00 90.44 84 VAL A CA 1
ATOM 672 C C . VAL A 1 84 ? 4.876 -10.618 18.584 1.00 90.44 84 VAL A C 1
ATOM 674 O O . VAL A 1 84 ? 4.224 -10.607 19.629 1.00 90.44 84 VAL A O 1
ATOM 677 N N . LYS A 1 85 ? 6.141 -10.185 18.533 1.00 87.19 85 LYS A N 1
ATOM 678 C CA . LYS A 1 85 ? 6.861 -9.656 19.699 1.00 87.19 85 LYS A CA 1
ATOM 679 C C . LYS A 1 85 ? 6.210 -8.383 20.240 1.00 87.19 85 LYS A C 1
ATOM 681 O O . LYS A 1 85 ? 6.093 -8.231 21.454 1.00 87.19 85 LYS A O 1
ATOM 686 N N . ASP A 1 86 ? 5.775 -7.493 19.360 1.00 82.00 86 ASP A N 1
ATOM 687 C CA . ASP A 1 86 ? 5.137 -6.236 19.743 1.00 82.00 86 ASP A CA 1
ATOM 688 C C . ASP A 1 86 ? 3.717 -6.454 20.262 1.00 82.00 86 ASP A C 1
ATOM 690 O O . ASP A 1 86 ? 3.350 -5.860 21.273 1.00 82.00 86 ASP A O 1
ATOM 694 N N . ARG A 1 87 ? 2.960 -7.393 19.682 1.00 85.19 87 ARG A N 1
ATOM 695 C CA . ARG A 1 87 ? 1.672 -7.840 20.229 1.00 85.19 87 ARG A CA 1
ATOM 696 C C . ARG A 1 87 ? 1.826 -8.415 21.637 1.00 85.19 87 ARG A C 1
ATOM 698 O O . ARG A 1 87 ? 1.098 -8.000 22.531 1.00 85.19 87 ARG A O 1
ATOM 705 N N . GLY A 1 88 ? 2.792 -9.310 21.857 1.00 82.75 88 GLY A N 1
ATOM 706 C CA . GLY A 1 88 ? 3.047 -9.886 23.182 1.00 82.75 88 GLY A CA 1
ATOM 707 C C . GLY A 1 88 ? 3.486 -8.845 24.219 1.00 82.75 88 GLY A C 1
ATOM 708 O O . GLY A 1 88 ? 3.166 -8.973 25.398 1.00 82.75 88 GLY A O 1
ATOM 709 N N . ARG A 1 89 ? 4.178 -7.780 23.792 1.00 77.56 89 ARG A N 1
ATOM 710 C CA . ARG A 1 89 ? 4.498 -6.624 24.646 1.00 77.56 89 ARG A CA 1
ATOM 711 C C . ARG A 1 89 ? 3.266 -5.770 24.930 1.00 77.56 89 ARG A C 1
ATOM 713 O O . ARG A 1 89 ? 3.064 -5.392 26.073 1.00 77.56 89 ARG A O 1
ATOM 720 N N . MET A 1 90 ? 2.433 -5.500 23.927 1.00 74.06 90 MET A N 1
ATOM 721 C CA . MET A 1 90 ? 1.173 -4.763 24.079 1.00 74.06 90 MET A CA 1
ATOM 722 C C . MET A 1 90 ? 0.232 -5.455 25.072 1.00 74.06 90 MET A C 1
ATOM 724 O O . MET A 1 90 ? -0.385 -4.802 25.905 1.00 74.06 90 MET A O 1
ATOM 728 N N . GLU A 1 91 ? 0.164 -6.783 25.014 1.00 77.88 91 GLU A N 1
ATOM 729 C CA . GLU A 1 91 ? -0.620 -7.619 25.925 1.00 77.88 91 GLU A CA 1
ATOM 730 C C . GLU A 1 91 ? -0.081 -7.554 27.367 1.00 77.88 91 GLU A C 1
ATOM 732 O O . GLU A 1 91 ? -0.854 -7.430 28.313 1.00 77.88 91 GLU A O 1
ATOM 737 N N . GLN A 1 92 ? 1.246 -7.506 27.542 1.00 72.62 92 GLN A N 1
ATOM 738 C CA . GLN A 1 92 ? 1.886 -7.258 28.844 1.00 72.62 92 GLN A CA 1
ATOM 739 C C . GLN A 1 92 ? 1.656 -5.828 29.369 1.00 72.62 92 GLN A C 1
ATOM 741 O O . GLN A 1 92 ? 1.520 -5.630 30.576 1.00 72.62 92 GLN A O 1
ATOM 746 N N . LEU A 1 93 ? 1.580 -4.827 28.485 1.00 66.06 93 LEU A N 1
ATOM 747 C CA . LEU A 1 93 ? 1.237 -3.447 28.852 1.00 66.06 93 LEU A CA 1
ATOM 748 C C . LEU A 1 93 ? -0.244 -3.328 29.257 1.00 66.06 93 LEU A C 1
ATOM 750 O O . LEU A 1 93 ? -0.565 -2.659 30.237 1.00 66.06 93 LEU A O 1
ATOM 754 N N . ALA A 1 94 ? -1.145 -4.028 28.558 1.00 65.81 94 ALA A N 1
ATOM 755 C CA . ALA A 1 94 ? -2.563 -4.123 28.918 1.00 65.81 94 ALA A CA 1
ATOM 756 C C . ALA A 1 94 ? -2.780 -4.827 30.273 1.00 65.81 94 ALA A C 1
ATOM 758 O O . ALA A 1 94 ? -3.747 -4.532 30.970 1.00 65.81 94 ALA A O 1
ATOM 759 N N . ALA A 1 95 ? -1.847 -5.696 30.675 1.00 72.69 95 ALA A N 1
ATOM 760 C CA . ALA A 1 95 ? -1.790 -6.318 31.997 1.00 72.69 95 ALA A CA 1
ATOM 761 C C . ALA A 1 95 ? -1.141 -5.436 33.093 1.00 72.69 95 ALA A C 1
ATOM 763 O O . ALA A 1 95 ? -0.932 -5.911 34.208 1.00 72.69 95 ALA A O 1
ATOM 764 N N . GLY A 1 96 ? -0.840 -4.157 32.818 1.00 52.34 96 GLY A N 1
ATOM 765 C CA . GLY A 1 96 ? -0.405 -3.177 33.826 1.00 52.34 96 GLY A CA 1
ATOM 766 C C . GLY A 1 96 ? 1.095 -2.850 33.860 1.00 52.34 96 GLY A C 1
ATOM 767 O O . GLY A 1 96 ? 1.537 -2.150 34.769 1.00 52.34 96 GLY A O 1
ATOM 768 N N . GLY A 1 97 ? 1.892 -3.306 32.887 1.00 48.81 97 GLY A N 1
ATOM 769 C CA . GLY A 1 97 ? 3.276 -2.847 32.701 1.00 48.81 97 GLY A CA 1
ATOM 770 C C . GLY A 1 97 ? 3.334 -1.475 32.014 1.00 48.81 97 GLY A C 1
ATOM 771 O O . GLY A 1 97 ? 2.612 -1.233 31.055 1.00 48.81 97 GLY A O 1
ATOM 772 N N . GLY A 1 98 ? 4.160 -0.550 32.502 1.00 48.69 98 GLY A N 1
ATOM 773 C CA . GLY A 1 98 ? 4.149 0.857 32.081 1.00 48.69 98 GLY A CA 1
ATOM 774 C C . GLY A 1 98 ? 4.822 1.200 30.738 1.00 48.69 98 GLY A C 1
ATOM 775 O O . GLY A 1 98 ? 5.846 0.632 30.376 1.00 48.69 98 GLY A O 1
ATOM 776 N N . GLN A 1 99 ? 4.238 2.233 30.107 1.00 55.72 99 GLN A N 1
ATOM 777 C CA . GLN A 1 99 ? 4.781 3.300 29.239 1.00 55.72 99 GLN A CA 1
ATOM 778 C C . GLN A 1 99 ? 5.522 2.934 27.936 1.00 55.72 99 GLN A C 1
ATOM 780 O O . GLN A 1 99 ? 6.500 2.206 27.973 1.00 55.72 99 GLN A O 1
ATOM 785 N N . LEU A 1 100 ? 5.102 3.545 26.804 1.00 50.47 100 LEU A N 1
ATOM 786 C CA . LEU A 1 100 ? 5.930 4.008 25.655 1.00 50.47 100 LEU A CA 1
ATOM 787 C C . LEU A 1 100 ? 5.049 4.431 24.450 1.00 50.47 100 LEU A C 1
ATOM 789 O O . LEU A 1 100 ? 5.065 3.815 23.388 1.00 50.47 100 LEU A O 1
ATOM 793 N N . VAL A 1 101 ? 4.300 5.531 24.568 1.00 53.88 101 VAL A N 1
ATOM 794 C CA . VAL A 1 101 ? 3.484 6.079 23.455 1.00 53.88 101 VAL A CA 1
ATOM 795 C C . VAL A 1 101 ? 4.350 6.544 22.258 1.00 53.88 101 VAL A C 1
ATOM 797 O O . VAL A 1 101 ? 3.852 6.735 21.157 1.00 53.88 101 VAL A O 1
ATOM 800 N N . SER A 1 102 ? 5.674 6.658 22.426 1.00 55.19 102 SER A N 1
ATOM 801 C CA . SER A 1 102 ? 6.588 7.174 21.396 1.00 55.19 102 SER A CA 1
ATOM 802 C C . SER A 1 102 ? 7.132 6.132 20.406 1.00 55.19 102 SER A C 1
ATOM 804 O O . SER A 1 102 ? 7.747 6.522 19.418 1.00 55.19 102 SER A O 1
ATOM 806 N N . ARG A 1 103 ? 6.964 4.824 20.648 1.00 58.84 103 ARG A N 1
ATOM 807 C CA . ARG A 1 103 ? 7.726 3.792 19.916 1.00 58.84 103 ARG A CA 1
ATOM 808 C C . ARG A 1 103 ? 7.056 3.285 18.634 1.00 58.84 103 ARG A C 1
ATOM 810 O O . ARG A 1 103 ? 7.758 2.839 17.742 1.00 58.84 103 ARG A O 1
ATOM 817 N N . GLY A 1 104 ? 5.732 3.392 18.501 1.00 60.78 104 GLY A N 1
ATOM 818 C CA . GLY A 1 104 ? 5.026 2.976 17.276 1.00 60.78 104 GLY A CA 1
ATOM 819 C C . GLY A 1 104 ? 5.424 3.798 16.044 1.00 60.78 104 GLY A C 1
ATOM 820 O O . GLY A 1 104 ? 5.710 3.232 14.996 1.00 60.78 104 GLY A O 1
ATOM 821 N N . ARG A 1 105 ? 5.565 5.124 16.204 1.00 61.25 105 ARG A N 1
ATOM 822 C CA . ARG A 1 105 ? 6.081 6.017 15.146 1.00 61.25 105 ARG A CA 1
ATOM 823 C C . ARG A 1 105 ? 7.525 5.714 14.756 1.00 61.25 105 ARG A C 1
ATOM 825 O O . ARG A 1 105 ? 7.899 5.922 13.609 1.00 61.25 105 ARG A O 1
ATOM 832 N N . ASP A 1 106 ? 8.328 5.250 15.707 1.00 69.00 106 ASP A N 1
ATOM 833 C CA . ASP A 1 106 ? 9.726 4.889 15.466 1.00 69.00 106 ASP A CA 1
ATOM 834 C C . ASP A 1 106 ? 9.822 3.648 14.562 1.00 69.00 106 ASP A C 1
ATOM 836 O O . ASP A 1 106 ? 10.618 3.631 13.631 1.00 69.00 106 ASP A O 1
ATOM 840 N N . VAL A 1 107 ? 8.926 2.667 14.746 1.00 69.00 107 VAL A N 1
ATOM 841 C CA . VAL A 1 107 ? 8.849 1.465 13.893 1.00 69.00 107 VAL A CA 1
ATOM 842 C C . VAL A 1 107 ? 8.420 1.806 12.464 1.00 69.00 107 VAL A C 1
ATOM 844 O O . VAL A 1 107 ? 9.048 1.345 11.519 1.00 69.00 107 VAL A O 1
ATOM 847 N N . GLU A 1 108 ? 7.398 2.645 12.279 1.00 77.81 108 GLU A N 1
ATOM 848 C CA . GLU A 1 108 ? 6.953 3.067 10.937 1.00 77.81 108 GLU A CA 1
ATOM 849 C C . GLU A 1 108 ? 8.050 3.838 10.180 1.00 77.81 108 GLU A C 1
ATOM 851 O O . GLU A 1 108 ? 8.259 3.640 8.980 1.00 77.81 108 GLU A O 1
ATOM 856 N N . MET A 1 109 ? 8.794 4.700 10.884 1.00 78.06 109 MET A N 1
ATOM 857 C CA . MET A 1 109 ? 9.947 5.397 10.308 1.00 78.06 109 MET A CA 1
ATOM 858 C C . MET A 1 109 ? 11.106 4.443 9.995 1.00 78.06 109 MET A C 1
ATOM 860 O O . MET A 1 109 ? 11.761 4.610 8.965 1.00 78.06 109 MET A O 1
ATOM 864 N N . GLU A 1 110 ? 11.358 3.445 10.845 1.00 79.88 110 GLU A N 1
ATOM 865 C CA . GLU A 1 110 ? 12.376 2.413 10.620 1.00 79.88 110 GLU A CA 1
ATOM 866 C C . GLU A 1 110 ? 12.039 1.559 9.383 1.00 79.88 110 GLU A C 1
ATOM 868 O O . GLU A 1 110 ? 12.919 1.292 8.564 1.00 79.88 110 GLU A O 1
ATOM 873 N N . GLU A 1 111 ? 10.763 1.224 9.170 1.00 81.19 111 GLU A N 1
ATOM 874 C CA . GLU A 1 111 ? 10.297 0.496 7.983 1.00 81.19 111 GLU A CA 1
ATOM 875 C C . GLU A 1 111 ? 10.447 1.314 6.694 1.00 81.19 111 GLU A C 1
ATOM 877 O O . GLU A 1 111 ? 10.998 0.810 5.712 1.00 81.19 111 GLU A O 1
ATOM 882 N N . MET A 1 112 ? 10.049 2.594 6.695 1.00 85.56 112 MET A N 1
ATOM 883 C CA . MET A 1 112 ? 10.293 3.474 5.543 1.00 85.56 112 MET A CA 1
ATOM 884 C C . MET A 1 112 ? 11.788 3.639 5.252 1.00 85.56 112 MET A C 1
ATOM 886 O O . MET A 1 112 ? 12.195 3.714 4.089 1.00 85.56 112 MET A O 1
ATOM 890 N N . MET A 1 113 ? 12.624 3.687 6.291 1.00 87.19 113 MET A N 1
ATOM 891 C CA . MET A 1 113 ? 14.072 3.768 6.126 1.00 87.19 113 MET A CA 1
ATOM 892 C C . MET A 1 113 ? 14.640 2.480 5.515 1.00 87.19 113 MET A C 1
ATOM 894 O O . MET A 1 113 ? 15.464 2.558 4.602 1.00 87.19 113 MET A O 1
ATOM 898 N N . GLU A 1 114 ? 14.186 1.306 5.963 1.00 87.00 114 GLU A N 1
ATOM 899 C CA . GLU A 1 114 ? 14.590 -0.000 5.425 1.00 87.00 114 GLU A CA 1
ATOM 900 C C . GLU A 1 114 ? 14.186 -0.140 3.941 1.00 87.00 114 GLU A C 1
ATOM 902 O O . GLU A 1 114 ? 15.004 -0.543 3.107 1.00 87.00 114 GLU A O 1
ATOM 907 N N . GLU A 1 115 ? 12.976 0.294 3.577 1.00 89.38 115 GLU A N 1
ATOM 908 C CA . GLU A 1 115 ? 12.479 0.298 2.194 1.00 89.38 115 GLU A CA 1
ATOM 909 C C . GLU A 1 115 ? 13.255 1.257 1.282 1.00 89.38 115 GLU A C 1
ATOM 911 O O . GLU A 1 115 ? 13.621 0.899 0.155 1.00 89.38 115 GLU A O 1
ATOM 916 N N . LEU A 1 116 ? 13.565 2.464 1.764 1.00 94.38 116 LEU A N 1
ATOM 917 C CA . LEU A 1 116 ? 14.405 3.412 1.032 1.00 94.38 116 LEU A CA 1
ATOM 918 C C . LEU A 1 116 ? 15.821 2.866 0.832 1.00 94.38 116 LEU A C 1
ATOM 920 O O . LEU A 1 116 ? 16.365 2.970 -0.269 1.00 94.38 116 LEU A O 1
ATOM 924 N N . GLN A 1 117 ? 16.410 2.238 1.850 1.00 92.38 117 GLN A N 1
ATOM 925 C CA . GLN A 1 117 ? 17.726 1.609 1.736 1.00 92.38 117 GLN A CA 1
ATOM 926 C C . GLN A 1 117 ? 17.730 0.449 0.733 1.00 92.38 117 GLN A C 1
ATOM 928 O O . GLN A 1 117 ? 18.664 0.328 -0.063 1.00 92.38 117 GLN A O 1
ATOM 933 N N . ASP A 1 118 ? 16.689 -0.386 0.724 1.00 89.00 118 ASP A N 1
ATOM 934 C CA . ASP A 1 118 ? 16.511 -1.444 -0.275 1.00 89.00 118 ASP A CA 1
ATOM 935 C C . ASP A 1 118 ? 16.413 -0.878 -1.694 1.00 89.00 118 ASP A C 1
ATOM 937 O O . ASP A 1 118 ? 17.050 -1.390 -2.619 1.00 89.00 118 ASP A O 1
ATOM 941 N N . LYS A 1 119 ? 15.659 0.211 -1.868 1.00 94.94 119 LYS A N 1
ATOM 942 C CA . LYS A 1 119 ? 15.503 0.880 -3.162 1.00 94.94 119 LYS A CA 1
ATOM 943 C C . LYS A 1 119 ? 16.816 1.486 -3.649 1.00 94.94 119 LYS A C 1
ATOM 945 O O . LYS A 1 119 ? 17.159 1.331 -4.820 1.00 94.94 119 LYS A O 1
ATOM 950 N N . VAL A 1 120 ? 17.585 2.108 -2.755 1.00 96.12 120 VAL A N 1
ATOM 951 C CA . VAL A 1 120 ? 18.930 2.618 -3.059 1.00 96.12 120 VAL A CA 1
ATOM 952 C C . VAL A 1 120 ? 19.857 1.481 -3.490 1.00 96.12 120 VAL A C 1
ATOM 954 O O . VAL A 1 120 ? 20.504 1.603 -4.529 1.00 96.12 120 VAL A O 1
ATOM 957 N N . ARG A 1 121 ? 19.883 0.353 -2.765 1.00 95.31 121 ARG A N 1
ATOM 958 C CA . ARG A 1 121 ? 20.677 -0.828 -3.156 1.00 95.31 121 ARG A CA 1
ATOM 959 C C . ARG A 1 121 ? 20.262 -1.366 -4.527 1.00 95.31 121 ARG A C 1
ATOM 961 O O . ARG A 1 121 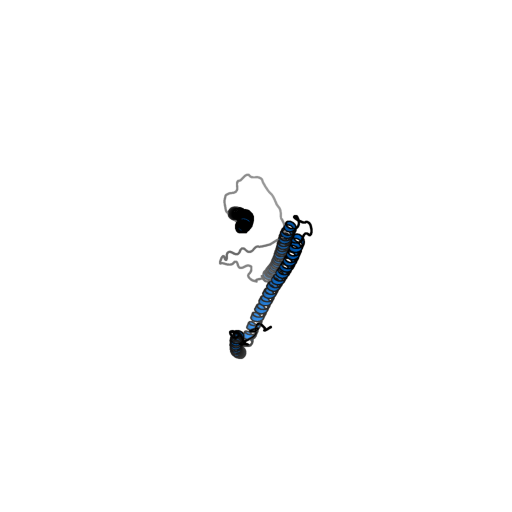? 21.122 -1.626 -5.365 1.00 95.31 121 ARG A O 1
ATOM 968 N N . GLY A 1 122 ? 18.959 -1.484 -4.786 1.00 92.38 122 GLY A N 1
ATOM 969 C CA . GLY A 1 122 ? 18.431 -1.907 -6.086 1.00 92.38 122 GLY A CA 1
ATOM 970 C C . GLY A 1 122 ? 18.911 -1.001 -7.221 1.00 92.38 122 GLY A C 1
ATOM 971 O O . GLY A 1 122 ? 19.552 -1.471 -8.163 1.00 92.38 122 GLY A O 1
ATOM 972 N N . LEU A 1 123 ? 18.716 0.312 -7.076 1.00 95.12 123 LEU A N 1
ATOM 973 C CA . LEU A 1 123 ? 19.163 1.304 -8.056 1.00 95.12 123 LEU A CA 1
ATOM 974 C C . LEU A 1 123 ? 20.683 1.290 -8.262 1.00 95.12 123 LEU A C 1
ATOM 976 O O . LEU A 1 123 ? 21.148 1.445 -9.390 1.00 95.12 123 LEU A O 1
ATOM 980 N N . GLN A 1 124 ? 21.475 1.067 -7.210 1.00 95.56 124 GLN A N 1
ATOM 981 C CA . GLN A 1 124 ? 22.928 0.918 -7.326 1.00 95.56 124 GLN A CA 1
ATOM 982 C C . GLN A 1 124 ? 23.304 -0.295 -8.185 1.00 95.56 124 GLN A C 1
ATOM 984 O O . GLN A 1 124 ? 24.112 -0.157 -9.105 1.00 95.56 124 GLN A O 1
ATOM 989 N N . THR A 1 125 ? 22.682 -1.456 -7.954 1.00 95.19 125 THR A N 1
ATOM 990 C CA . THR A 1 125 ? 22.953 -2.664 -8.755 1.00 95.19 125 THR A CA 1
ATOM 991 C C . THR A 1 125 ? 22.550 -2.502 -10.222 1.00 95.19 125 THR A C 1
ATOM 993 O O . THR A 1 125 ? 23.288 -2.923 -11.117 1.00 95.19 125 THR A O 1
ATOM 996 N N . GLU A 1 126 ? 21.425 -1.837 -10.496 1.00 95.75 126 GLU A N 1
ATOM 997 C CA . GLU A 1 126 ? 20.996 -1.524 -11.861 1.00 95.75 126 GLU A CA 1
ATOM 998 C C . GLU A 1 126 ? 21.962 -0.556 -12.545 1.00 95.75 126 GLU A C 1
ATOM 1000 O O . GLU A 1 126 ? 22.375 -0.796 -13.682 1.00 95.75 126 GLU A O 1
ATOM 1005 N N . ASN A 1 127 ? 22.382 0.498 -11.842 1.00 96.62 127 ASN A N 1
ATOM 1006 C CA . ASN A 1 127 ? 23.338 1.480 -12.344 1.00 96.62 127 ASN A CA 1
ATOM 1007 C C . ASN A 1 127 ? 24.691 0.827 -12.669 1.00 96.62 127 ASN A C 1
ATOM 1009 O O . ASN A 1 127 ? 25.253 1.057 -13.740 1.00 96.62 127 ASN A O 1
ATOM 1013 N N . GLU A 1 128 ? 25.189 -0.060 -11.806 1.00 96.31 128 GLU A N 1
ATOM 1014 C CA . GLU A 1 128 ? 26.376 -0.868 -12.097 1.00 96.31 128 GLU A CA 1
ATOM 1015 C C . GLU A 1 128 ? 26.183 -1.778 -13.313 1.00 96.31 128 GLU A C 1
ATOM 1017 O O . GLU A 1 128 ? 27.065 -1.865 -14.170 1.00 96.31 128 GLU A O 1
ATOM 1022 N N . GLY A 1 129 ? 25.026 -2.432 -13.429 1.00 95.75 129 GLY A N 1
ATOM 1023 C CA . GLY A 1 129 ? 24.690 -3.262 -14.584 1.00 95.75 129 GLY A CA 1
ATOM 1024 C C . GLY A 1 129 ? 24.648 -2.465 -15.891 1.00 95.75 129 GLY A C 1
ATOM 1025 O O . GLY A 1 129 ? 25.110 -2.945 -16.929 1.00 95.75 129 GLY A O 1
ATOM 1026 N N . LEU A 1 130 ? 24.130 -1.236 -15.858 1.00 96.50 130 LEU A N 1
ATOM 1027 C CA . LEU A 1 130 ? 24.139 -0.314 -16.994 1.00 96.50 130 LEU A CA 1
ATOM 1028 C C . LEU A 1 130 ? 25.560 0.153 -17.328 1.00 96.50 130 LEU A C 1
ATOM 1030 O O . LEU A 1 130 ? 25.939 0.134 -18.497 1.00 96.50 130 LEU A O 1
ATOM 1034 N N . LYS A 1 131 ? 26.386 0.477 -16.326 1.00 96.19 131 LYS A N 1
ATOM 1035 C CA . LYS A 1 131 ? 27.804 0.828 -16.521 1.00 96.19 131 LYS A CA 1
ATOM 1036 C C . LYS A 1 131 ? 28.596 -0.303 -17.178 1.00 96.19 131 LYS A C 1
ATOM 1038 O O . LYS A 1 131 ? 29.345 -0.048 -18.120 1.00 96.19 131 LYS A O 1
ATOM 1043 N N . ARG A 1 132 ? 28.410 -1.552 -16.733 1.00 97.12 132 ARG A N 1
ATOM 1044 C CA . ARG A 1 132 ? 29.059 -2.732 -17.340 1.00 97.12 132 ARG A CA 1
ATOM 1045 C C . ARG A 1 132 ? 28.622 -2.921 -18.795 1.00 97.12 132 ARG A C 1
ATOM 1047 O O . ARG A 1 132 ? 29.472 -3.092 -19.664 1.00 97.12 132 ARG A O 1
ATOM 1054 N N . ARG A 1 133 ? 27.317 -2.818 -19.083 1.00 96.75 133 ARG A N 1
ATOM 1055 C CA . ARG A 1 133 ? 26.780 -2.898 -20.456 1.00 96.75 133 ARG A CA 1
ATOM 1056 C C . ARG A 1 133 ? 27.317 -1.787 -21.358 1.00 96.75 133 ARG A C 1
ATOM 1058 O O . ARG A 1 133 ? 27.727 -2.065 -22.482 1.00 96.75 133 ARG A O 1
ATOM 1065 N N . LEU A 1 134 ? 27.384 -0.557 -20.852 1.00 94.62 134 LEU A N 1
ATOM 1066 C CA . LEU A 1 134 ? 27.973 0.576 -21.563 1.00 94.62 134 LEU A CA 1
ATOM 1067 C C . LEU A 1 134 ? 29.448 0.325 -21.898 1.00 94.62 134 LEU A C 1
ATOM 1069 O O . LEU A 1 134 ? 29.885 0.631 -23.005 1.00 94.62 134 LEU A O 1
ATOM 1073 N N . LEU A 1 135 ? 30.213 -0.241 -20.963 1.00 95.94 135 LEU A N 1
ATOM 1074 C CA . LEU A 1 135 ? 31.621 -0.569 -21.178 1.00 95.94 135 LEU A CA 1
ATOM 1075 C C . LEU A 1 135 ? 31.791 -1.614 -22.289 1.00 95.94 135 LEU A C 1
ATOM 1077 O O . LEU A 1 135 ? 32.618 -1.425 -23.180 1.00 95.94 135 LEU A O 1
ATOM 1081 N N . VAL A 1 136 ? 30.966 -2.665 -22.290 1.00 95.44 136 VAL A N 1
ATOM 1082 C CA . VAL A 1 136 ? 30.958 -3.679 -23.357 1.00 95.44 136 VAL A CA 1
ATOM 1083 C C . VAL A 1 136 ? 30.599 -3.058 -24.709 1.00 95.44 136 VAL A C 1
ATOM 1085 O O . VAL A 1 136 ? 31.310 -3.286 -25.686 1.00 95.44 136 VAL A O 1
ATOM 1088 N N . ALA A 1 137 ? 29.558 -2.222 -24.770 1.00 92.50 137 ALA A N 1
ATOM 1089 C CA . ALA A 1 137 ? 29.150 -1.542 -26.001 1.00 92.50 137 ALA A CA 1
ATOM 1090 C C . ALA A 1 137 ? 30.252 -0.614 -26.547 1.00 92.50 137 ALA A C 1
ATOM 1092 O O . ALA A 1 137 ? 30.526 -0.611 -27.747 1.00 92.50 137 ALA A O 1
ATOM 1093 N N . LYS A 1 138 ? 30.947 0.124 -25.668 1.00 90.88 138 LYS A N 1
ATOM 1094 C CA . LYS A 1 138 ? 32.122 0.925 -26.050 1.00 90.88 138 LYS A CA 1
ATOM 1095 C C . LYS A 1 138 ? 33.241 0.053 -26.626 1.00 90.88 138 LYS A C 1
ATOM 1097 O O . LYS A 1 138 ? 33.798 0.401 -27.662 1.00 90.88 138 LYS A O 1
ATOM 1102 N N . GLY A 1 139 ? 33.542 -1.085 -25.998 1.00 91.00 139 GLY A N 1
ATOM 1103 C CA . GLY A 1 139 ? 34.546 -2.031 -26.498 1.00 91.00 139 GLY A CA 1
ATOM 1104 C C . GLY A 1 139 ? 34.189 -2.611 -27.871 1.00 91.00 139 GLY A C 1
ATOM 1105 O O . GLY A 1 139 ? 35.038 -2.675 -28.759 1.00 91.00 139 GLY A O 1
ATOM 1106 N N . GLN A 1 140 ? 32.917 -2.961 -28.081 1.00 89.00 140 GLN A N 1
ATOM 1107 C CA . GLN A 1 140 ? 32.413 -3.414 -29.381 1.00 89.00 140 GLN A CA 1
ATOM 1108 C C . GLN A 1 140 ? 32.562 -2.333 -30.459 1.00 89.00 140 GLN A C 1
ATOM 1110 O O . GLN A 1 140 ? 33.004 -2.637 -31.567 1.00 89.00 140 GLN A O 1
ATOM 1115 N N . LEU A 1 141 ? 32.266 -1.069 -30.134 1.00 82.81 141 LEU A N 1
ATOM 1116 C CA . LEU A 1 141 ? 32.422 0.044 -31.071 1.00 82.81 141 LEU A CA 1
ATOM 1117 C C . LEU A 1 141 ? 33.888 0.233 -31.486 1.00 82.81 141 LEU A C 1
ATOM 1119 O O . LEU A 1 141 ? 34.171 0.300 -32.682 1.00 82.81 141 LEU A O 1
ATOM 1123 N N . ILE A 1 142 ? 34.816 0.235 -30.526 1.00 83.38 142 ILE A N 1
ATOM 1124 C CA . ILE A 1 142 ? 36.261 0.377 -30.778 1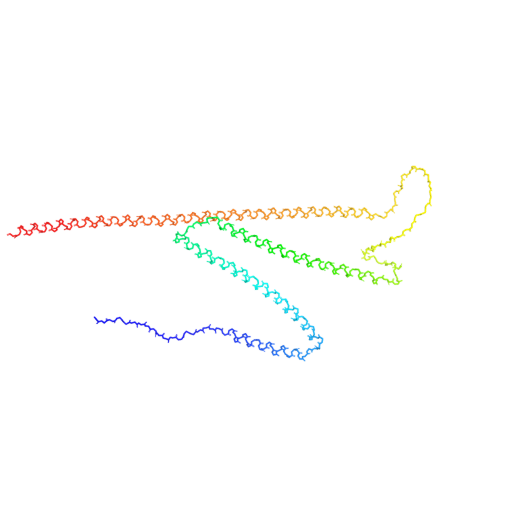.00 83.38 142 ILE A CA 1
ATOM 1125 C C . ILE A 1 142 ? 36.774 -0.762 -31.678 1.00 83.38 142 ILE A C 1
ATOM 1127 O O . ILE A 1 142 ? 37.439 -0.517 -32.687 1.00 83.38 142 ILE A O 1
ATOM 1131 N N . ASN A 1 143 ? 36.392 -2.009 -31.386 1.00 76.38 143 ASN A N 1
ATOM 1132 C CA . ASN A 1 143 ? 36.788 -3.167 -32.195 1.00 76.38 143 ASN A CA 1
ATOM 1133 C C . ASN A 1 143 ? 36.150 -3.158 -33.600 1.00 76.38 143 ASN A C 1
ATOM 1135 O O . ASN A 1 143 ? 36.775 -3.585 -34.574 1.00 76.38 143 ASN A O 1
ATOM 1139 N N . SER A 1 144 ? 34.934 -2.618 -33.739 1.00 68.50 144 SER A N 1
ATOM 1140 C CA . SER A 1 144 ? 34.258 -2.459 -35.035 1.00 68.50 144 SER A CA 1
ATOM 1141 C C . SER A 1 144 ? 34.838 -1.338 -35.912 1.00 68.50 144 SER A C 1
ATOM 1143 O O . SER A 1 144 ? 34.632 -1.339 -37.126 1.00 68.50 144 SER A O 1
ATOM 1145 N N . GLN A 1 145 ? 35.557 -0.375 -35.323 1.00 61.38 145 GLN A N 1
ATOM 1146 C CA . GLN A 1 145 ? 36.245 0.691 -36.058 1.00 61.38 145 GLN A CA 1
ATOM 1147 C C . GLN A 1 145 ? 37.640 0.257 -36.528 1.00 61.38 145 GLN A C 1
ATOM 1149 O O . GLN A 1 145 ? 38.030 0.598 -37.643 1.00 61.38 145 GLN A O 1
ATOM 1154 N N . SER A 1 146 ? 38.348 -0.566 -35.746 1.00 55.16 146 SER A N 1
ATOM 1155 C CA . SER A 1 146 ? 39.673 -1.103 -36.110 1.00 55.16 146 SER A CA 1
ATOM 1156 C C . SER A 1 146 ? 39.644 -2.015 -37.354 1.00 55.16 146 SER A C 1
ATOM 1158 O O . SER A 1 146 ? 40.587 -2.058 -38.139 1.00 55.16 146 SER A O 1
ATOM 1160 N N . THR A 1 147 ? 38.518 -2.683 -37.622 1.00 53.38 147 THR A N 1
ATOM 1161 C CA . THR A 1 147 ? 38.351 -3.583 -38.781 1.00 53.38 147 THR A CA 1
ATOM 1162 C C . THR A 1 147 ? 37.968 -2.877 -40.091 1.00 53.38 147 THR A C 1
ATOM 1164 O O . THR A 1 147 ? 37.814 -3.534 -41.120 1.00 53.38 147 THR A O 1
ATOM 1167 N N . ARG A 1 148 ? 37.846 -1.539 -40.117 1.00 54.16 148 ARG A N 1
ATOM 1168 C CA . ARG A 1 148 ? 37.415 -0.780 -41.311 1.00 54.16 148 ARG A CA 1
ATOM 1169 C C . ARG A 1 148 ? 38.549 -0.231 -42.185 1.00 54.16 148 ARG A C 1
ATOM 1171 O O . ARG A 1 148 ? 38.334 0.755 -42.892 1.00 54.16 148 ARG A O 1
ATOM 1178 N N . SER A 1 149 ? 39.702 -0.896 -42.258 1.00 55.53 149 SER A N 1
ATOM 1179 C CA . SER A 1 149 ? 40.597 -0.704 -43.412 1.00 55.53 149 SER A CA 1
ATOM 1180 C C . SER A 1 149 ? 40.028 -1.465 -44.614 1.00 55.53 149 SER A C 1
ATOM 1182 O O . SER A 1 149 ? 40.450 -2.561 -44.967 1.00 55.53 149 SER A O 1
ATOM 1184 N N . THR A 1 150 ? 38.967 -0.909 -45.198 1.00 54.84 150 THR A N 1
ATOM 1185 C CA . THR A 1 150 ? 38.397 -1.416 -46.449 1.00 54.84 150 THR A CA 1
ATOM 1186 C C . THR A 1 150 ? 39.218 -0.842 -47.613 1.00 54.84 150 THR A C 1
ATOM 1188 O O . THR A 1 150 ? 39.343 0.383 -47.696 1.00 54.84 150 THR A O 1
ATOM 1191 N N . PRO A 1 151 ? 39.747 -1.666 -48.544 1.00 60.72 151 PRO A N 1
ATOM 1192 C CA . PRO A 1 151 ? 40.594 -1.207 -49.661 1.00 60.72 151 PRO A CA 1
ATOM 1193 C C . PRO A 1 151 ? 39.928 -0.171 -50.582 1.00 60.72 151 PRO A C 1
ATOM 1195 O O . PRO A 1 151 ? 40.587 0.493 -51.377 1.00 60.72 151 PRO A O 1
ATOM 1198 N N . TYR A 1 152 ? 38.609 -0.014 -50.460 1.00 57.00 152 TYR A N 1
ATOM 1199 C CA . TYR A 1 152 ? 37.771 0.861 -51.272 1.00 57.00 152 TYR A CA 1
ATOM 1200 C C . TYR A 1 152 ? 37.218 2.064 -50.495 1.00 57.00 152 TYR A C 1
ATOM 1202 O O . TYR A 1 152 ? 36.245 2.673 -50.928 1.00 57.00 152 TYR A O 1
ATOM 1210 N N . GLY A 1 153 ? 37.840 2.467 -49.379 1.00 56.81 153 GLY A N 1
ATOM 1211 C CA . GLY A 1 153 ? 37.426 3.644 -48.597 1.00 56.81 153 GLY A CA 1
ATOM 1212 C C . GLY A 1 153 ? 37.404 4.974 -49.374 1.00 56.81 153 GLY A C 1
ATOM 1213 O O . GLY A 1 153 ? 36.790 5.939 -48.923 1.00 56.81 153 GLY A O 1
ATOM 1214 N N . ARG A 1 154 ? 38.032 5.023 -50.558 1.00 61.59 154 ARG A N 1
ATOM 1215 C CA . ARG A 1 154 ? 38.004 6.162 -51.493 1.00 61.59 154 ARG A CA 1
ATOM 1216 C C . ARG A 1 154 ? 36.733 6.210 -52.357 1.00 61.59 154 ARG A C 1
ATOM 1218 O O . ARG A 1 154 ? 36.423 7.260 -52.914 1.00 61.59 154 ARG A O 1
ATOM 1225 N N . VAL A 1 155 ? 35.998 5.105 -52.483 1.00 66.94 155 VAL A N 1
ATOM 1226 C CA . VAL A 1 155 ? 34.777 5.038 -53.294 1.00 66.94 155 VAL A CA 1
ATOM 1227 C C . VAL A 1 155 ? 33.605 5.544 -52.456 1.00 66.94 155 VAL A C 1
ATOM 1229 O O . VAL A 1 155 ? 33.226 4.930 -51.460 1.00 66.94 155 VAL A O 1
ATOM 1232 N N . GLN A 1 156 ? 33.039 6.689 -52.837 1.00 62.44 156 GLN A N 1
ATOM 1233 C CA . GLN A 1 156 ? 31.859 7.226 -52.162 1.00 62.44 156 GLN A CA 1
ATOM 1234 C C . GLN A 1 156 ? 30.608 6.420 -52.530 1.00 62.44 156 GLN A C 1
ATOM 1236 O O . GLN A 1 156 ? 30.421 6.033 -53.686 1.00 62.44 156 GLN A O 1
ATOM 1241 N N . SER A 1 157 ? 29.748 6.169 -51.538 1.00 62.06 157 SER A N 1
ATOM 1242 C CA . SER A 1 157 ? 28.456 5.517 -51.761 1.00 62.06 157 SER A CA 1
ATOM 1243 C C . SER A 1 157 ? 27.604 6.376 -52.694 1.00 62.06 157 SER A C 1
ATOM 1245 O O . SER A 1 157 ? 27.361 7.546 -52.408 1.00 62.06 157 SER A O 1
ATOM 1247 N N . ARG A 1 158 ? 27.134 5.794 -53.802 1.00 64.50 158 ARG A N 1
ATOM 1248 C CA . ARG A 1 158 ? 26.253 6.472 -54.774 1.00 64.50 158 ARG A CA 1
ATOM 1249 C C . ARG A 1 158 ? 24.811 6.602 -54.274 1.00 64.50 158 ARG A C 1
ATOM 1251 O O . ARG A 1 158 ? 24.023 7.319 -54.877 1.00 64.50 158 ARG A O 1
ATOM 1258 N N . VAL A 1 159 ? 24.477 5.910 -53.185 1.00 62.91 159 VAL A N 1
ATOM 1259 C CA . VAL A 1 159 ? 23.185 5.984 -52.498 1.00 62.91 159 VAL A CA 1
ATOM 1260 C C . VAL A 1 159 ? 23.393 6.533 -51.091 1.00 62.91 159 VAL A C 1
ATOM 1262 O O . VAL A 1 159 ? 24.267 6.081 -50.346 1.00 62.91 159 VAL A O 1
ATOM 1265 N N . ASN A 1 160 ? 22.618 7.555 -50.740 1.00 59.69 160 ASN A N 1
ATOM 1266 C CA . ASN A 1 160 ? 22.714 8.219 -49.450 1.00 59.69 160 ASN A CA 1
ATOM 1267 C C . ASN A 1 160 ? 21.948 7.402 -48.401 1.00 59.69 160 ASN A C 1
ATOM 1269 O O . ASN A 1 160 ? 20.734 7.520 -48.288 1.00 59.69 160 ASN A O 1
ATOM 1273 N N . SER A 1 161 ? 22.651 6.556 -47.646 1.00 63.41 161 SER A N 1
ATOM 1274 C CA . SER A 1 161 ? 22.051 5.774 -46.552 1.00 63.41 161 SER A CA 1
ATOM 1275 C C . SER A 1 161 ? 21.858 6.576 -45.255 1.00 63.41 161 SER A C 1
ATOM 1277 O O . SER A 1 161 ? 21.627 5.977 -44.211 1.00 63.41 161 SER A O 1
ATOM 1279 N N . GLY A 1 162 ? 21.991 7.907 -45.274 1.00 56.97 162 GLY A N 1
ATOM 1280 C CA . GLY A 1 162 ? 21.701 8.768 -44.119 1.00 56.97 162 GLY A CA 1
ATOM 1281 C C . GLY A 1 162 ? 22.682 8.672 -42.942 1.00 56.97 162 GLY A C 1
ATOM 1282 O O . GLY A 1 162 ? 22.509 9.386 -41.961 1.00 56.97 162 GLY A O 1
ATOM 1283 N N . LEU A 1 163 ? 23.727 7.837 -43.019 1.00 59.44 163 LEU A N 1
ATOM 1284 C CA . LEU A 1 163 ? 24.719 7.678 -41.950 1.00 59.44 163 LEU A CA 1
ATOM 1285 C C . LEU A 1 163 ? 25.959 8.549 -42.218 1.00 59.44 163 LEU A C 1
ATOM 1287 O O . LEU A 1 163 ? 26.753 8.262 -43.120 1.00 59.44 163 LEU A O 1
ATOM 1291 N N . THR A 1 164 ? 26.143 9.616 -41.439 1.00 51.69 164 THR A N 1
ATOM 1292 C CA . THR A 1 164 ? 27.310 10.505 -41.540 1.00 51.69 164 THR A CA 1
ATOM 1293 C C . THR A 1 164 ? 28.546 9.840 -40.922 1.00 51.69 164 THR A C 1
ATOM 1295 O O . THR A 1 164 ? 28.533 9.370 -39.786 1.00 51.69 164 THR A O 1
ATOM 1298 N N . LYS A 1 165 ? 29.649 9.760 -41.681 1.00 55.75 165 LYS A N 1
ATOM 1299 C CA . LYS A 1 165 ? 30.941 9.298 -41.151 1.00 55.75 165 LYS A CA 1
ATOM 1300 C C . LYS A 1 165 ? 31.620 10.455 -40.418 1.00 55.75 165 LYS A C 1
ATOM 1302 O O . LYS A 1 165 ? 32.039 11.417 -41.056 1.00 55.75 165 LYS A O 1
ATOM 1307 N N . LEU A 1 166 ? 31.737 10.340 -39.097 1.00 49.97 166 LEU A N 1
ATOM 1308 C CA . LEU A 1 166 ? 32.581 11.192 -38.258 1.00 49.97 166 LEU A CA 1
ATOM 1309 C C . LEU A 1 166 ? 34.041 10.983 -38.681 1.00 49.97 166 LEU A C 1
ATOM 1311 O O . LEU A 1 166 ? 34.597 9.900 -38.497 1.00 49.97 166 LEU A O 1
ATOM 1315 N N . ARG A 1 167 ? 34.622 11.989 -39.338 1.00 46.81 167 ARG A N 1
ATOM 1316 C CA . ARG A 1 167 ? 36.017 11.990 -39.771 1.00 46.81 167 ARG A CA 1
ATOM 1317 C C . ARG A 1 167 ? 36.830 12.820 -38.786 1.00 46.81 167 ARG A C 1
ATOM 1319 O O . ARG A 1 167 ? 36.781 14.043 -38.832 1.00 46.81 167 ARG A O 1
ATOM 1326 N N . ASP A 1 168 ? 37.544 12.121 -37.912 1.00 51.66 168 ASP A N 1
ATOM 1327 C CA . ASP A 1 168 ? 38.726 12.634 -37.227 1.00 51.66 168 ASP A CA 1
ATOM 1328 C C . ASP A 1 168 ? 39.876 12.654 -38.240 1.00 51.66 168 ASP A C 1
ATOM 1330 O O . ASP A 1 168 ? 40.228 11.613 -38.788 1.00 51.66 168 ASP A O 1
ATOM 1334 N N . ASP A 1 169 ? 40.444 13.826 -38.502 1.00 38.22 169 ASP A N 1
ATOM 1335 C CA . ASP A 1 169 ? 41.784 13.959 -39.080 1.00 38.22 169 ASP A CA 1
ATOM 1336 C C . ASP A 1 169 ? 42.459 15.153 -38.387 1.00 38.22 169 ASP A C 1
ATOM 1338 O O . ASP A 1 169 ? 42.381 16.306 -38.815 1.00 38.22 169 ASP A O 1
ATOM 1342 N N . ALA A 1 170 ? 43.102 14.857 -37.258 1.00 48.97 170 ALA A N 1
ATOM 1343 C CA . ALA A 1 170 ? 44.116 15.701 -36.652 1.00 48.97 170 ALA A CA 1
ATOM 1344 C C . ALA A 1 170 ? 45.458 15.452 -37.363 1.00 48.97 170 ALA A C 1
ATOM 1346 O O . ALA A 1 170 ? 45.989 14.348 -37.281 1.00 48.97 170 ALA A O 1
ATOM 1347 N N . SER A 1 171 ? 46.010 16.457 -38.059 1.00 37.66 171 SER A N 1
ATOM 1348 C CA . SER A 1 171 ? 47.465 16.712 -38.199 1.00 37.66 171 SER A CA 1
ATOM 1349 C C . SER A 1 171 ? 47.784 17.856 -39.192 1.00 37.66 171 SER A C 1
ATOM 1351 O O . SER A 1 171 ? 47.700 17.667 -40.395 1.00 37.66 171 SER A O 1
ATOM 1353 N N . SER A 1 172 ? 48.179 19.018 -38.635 1.00 41.12 172 SER A N 1
ATOM 1354 C CA . SER A 1 172 ? 49.305 19.932 -38.996 1.00 41.12 172 SER A CA 1
ATOM 1355 C C . SER A 1 172 ? 49.551 20.432 -40.450 1.00 41.12 172 SER A C 1
ATOM 1357 O O . SER A 1 172 ? 49.232 19.736 -41.403 1.00 41.12 172 SER A O 1
ATOM 1359 N N . PRO A 1 173 ? 50.374 21.491 -40.689 1.00 45.31 173 PRO A N 1
ATOM 1360 C CA . PRO A 1 173 ? 50.582 22.798 -40.025 1.00 45.31 173 PRO A CA 1
ATOM 1361 C C . PRO A 1 173 ? 50.544 24.001 -41.041 1.00 45.31 173 PRO A C 1
ATOM 1363 O O . PRO A 1 173 ? 50.300 23.790 -42.230 1.00 45.31 173 PRO A O 1
ATOM 1366 N N . PRO A 1 174 ? 50.758 25.281 -40.633 1.00 58.91 174 PRO A N 1
ATOM 1367 C CA . PRO A 1 174 ? 50.369 26.456 -41.424 1.00 58.91 174 PRO A CA 1
ATOM 1368 C C . PRO A 1 174 ? 51.502 27.058 -42.276 1.00 58.91 174 PRO A C 1
ATOM 1370 O O . PRO A 1 174 ? 52.650 27.149 -41.844 1.00 58.91 174 PRO A O 1
ATOM 1373 N N . THR A 1 175 ? 51.158 27.589 -43.454 1.00 37.22 175 THR A N 1
ATOM 1374 C CA . THR A 1 175 ? 52.036 28.455 -44.261 1.00 37.22 175 THR A CA 1
ATOM 1375 C C . THR A 1 175 ? 51.299 29.728 -44.710 1.00 37.22 175 THR A C 1
ATOM 1377 O O . THR A 1 175 ? 50.378 29.687 -45.512 1.00 37.22 175 THR A O 1
ATOM 1380 N N . ARG A 1 176 ? 51.680 30.855 -44.076 1.00 41.25 176 ARG A N 1
ATOM 1381 C CA . ARG A 1 176 ? 52.040 32.184 -44.641 1.00 41.25 176 ARG A CA 1
ATOM 1382 C C . ARG A 1 176 ? 51.498 32.507 -46.058 1.00 41.25 176 ARG A C 1
ATOM 1384 O O . ARG A 1 176 ? 51.711 31.727 -46.966 1.00 41.25 176 ARG A O 1
ATOM 1391 N N . THR A 1 177 ? 50.888 33.659 -46.374 1.00 37.31 177 THR A N 1
ATOM 1392 C CA . THR A 1 177 ? 51.281 35.069 -46.129 1.00 37.31 177 THR A CA 1
ATOM 1393 C C . THR A 1 177 ? 50.210 36.029 -46.684 1.00 37.31 177 THR A C 1
ATOM 1395 O O . THR A 1 177 ? 49.683 35.717 -47.741 1.00 37.31 177 THR A O 1
ATOM 1398 N N . LYS A 1 178 ? 50.065 37.215 -46.045 1.00 39.59 178 LYS A N 1
ATOM 1399 C CA . LYS A 1 178 ? 49.801 38.585 -46.591 1.00 39.59 178 LYS A CA 1
ATOM 1400 C C . LYS A 1 178 ? 48.566 38.734 -47.523 1.00 39.59 178 LYS A C 1
ATOM 1402 O O . LYS A 1 178 ? 48.438 38.009 -48.486 1.00 39.59 178 LYS A O 1
ATOM 1407 N N . SER A 1 179 ? 47.622 39.659 -47.341 1.00 32.03 179 SER A N 1
ATOM 1408 C CA . SER A 1 179 ? 47.767 41.121 -47.373 1.00 32.03 179 SER A CA 1
ATOM 1409 C C . SER A 1 179 ? 46.376 41.768 -47.484 1.00 32.03 179 SER A C 1
ATOM 1411 O O . SER A 1 179 ? 45.499 41.199 -48.124 1.00 32.03 179 SER A O 1
ATOM 1413 N N . SER A 1 180 ? 46.303 43.020 -47.036 1.00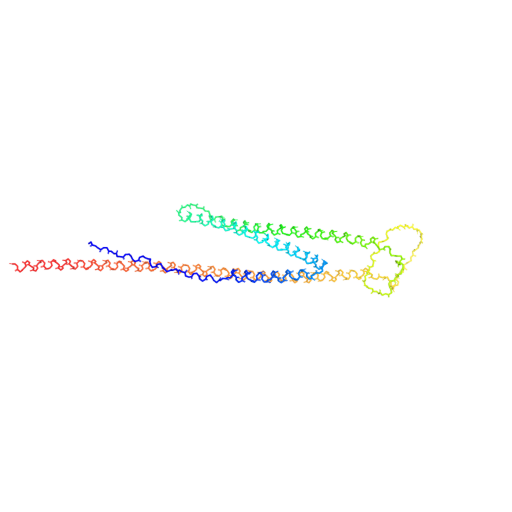 38.22 180 SER A N 1
ATOM 1414 C CA . SER A 1 180 ? 45.471 44.110 -47.560 1.00 38.22 180 SER A CA 1
ATOM 1415 C C . SER A 1 180 ? 44.009 44.240 -47.129 1.00 38.22 180 SER A C 1
ATOM 1417 O O . SER A 1 180 ? 43.173 43.357 -47.284 1.00 38.22 180 SER A O 1
ATOM 1419 N N . GLU A 1 181 ? 43.765 45.447 -46.629 1.00 43.97 181 GLU A N 1
ATOM 1420 C CA . GLU A 1 181 ? 42.507 46.139 -46.394 1.00 43.97 181 GLU A CA 1
ATOM 1421 C C . GLU A 1 181 ? 41.518 46.052 -47.563 1.00 43.97 181 GLU A C 1
ATOM 1423 O O . GLU A 1 181 ? 41.908 45.983 -48.729 1.00 43.97 181 GLU A O 1
ATOM 1428 N N . GLY A 1 182 ? 40.230 46.176 -47.238 1.00 37.16 182 GLY A N 1
ATOM 1429 C CA . GLY A 1 182 ? 39.184 46.459 -48.215 1.00 37.16 182 GLY A CA 1
ATOM 1430 C C . GLY A 1 182 ? 37.820 45.999 -47.729 1.00 37.16 182 GLY A C 1
ATOM 1431 O O . GLY A 1 182 ? 37.513 44.811 -47.757 1.00 37.16 182 GLY A O 1
ATOM 1432 N N . GLY A 1 183 ? 36.997 46.944 -47.271 1.00 49.56 183 GLY A N 1
ATOM 1433 C CA . GLY A 1 183 ? 35.600 46.697 -46.938 1.00 49.56 183 GLY A CA 1
ATOM 1434 C C . GLY A 1 183 ? 34.844 46.078 -48.116 1.00 49.56 183 GLY A C 1
ATOM 1435 O O . GLY A 1 183 ? 34.894 46.571 -49.238 1.00 49.56 183 GLY A O 1
ATOM 1436 N N . GLY A 1 184 ? 34.122 44.999 -47.840 1.00 37.69 184 GLY A N 1
ATOM 1437 C CA . GLY A 1 184 ? 33.290 44.316 -48.818 1.00 37.69 184 GLY A CA 1
ATOM 1438 C C . GLY A 1 184 ? 32.508 43.210 -48.132 1.00 37.69 184 GLY A C 1
ATOM 1439 O O . GLY A 1 184 ? 33.048 42.155 -47.815 1.00 37.69 184 GLY A O 1
ATOM 1440 N N . ARG A 1 185 ? 31.227 43.469 -47.862 1.00 54.75 185 ARG A N 1
ATOM 1441 C CA . ARG A 1 185 ? 30.250 42.463 -47.427 1.00 54.75 185 ARG A CA 1
ATOM 1442 C C . ARG A 1 185 ? 30.351 41.237 -48.353 1.00 54.75 185 ARG A C 1
ATOM 1444 O O . ARG A 1 185 ? 30.236 41.428 -49.564 1.00 54.75 185 ARG A O 1
ATOM 1451 N N . PRO A 1 186 ? 30.534 40.003 -47.847 1.00 48.22 186 PRO A N 1
ATOM 1452 C CA . PRO A 1 186 ? 30.618 38.860 -48.735 1.00 48.22 186 PRO A CA 1
ATOM 1453 C C . PRO A 1 186 ? 29.217 38.513 -49.271 1.00 48.22 186 PRO A C 1
ATOM 1455 O O . PRO A 1 186 ? 28.219 38.664 -48.552 1.00 48.22 186 PRO A O 1
ATOM 1458 N N . PRO A 1 187 ? 29.124 38.072 -50.535 1.00 49.75 187 PRO A N 1
ATOM 1459 C CA . PRO A 1 187 ? 27.869 37.739 -51.183 1.00 49.75 187 PRO A CA 1
ATOM 1460 C C . PRO A 1 187 ? 27.281 36.467 -50.570 1.00 49.75 187 PRO A C 1
ATOM 1462 O O . PRO A 1 187 ? 27.977 35.509 -50.237 1.00 49.75 187 PRO A O 1
ATOM 1465 N N . THR A 1 188 ? 25.963 36.467 -50.415 1.00 55.94 188 THR A N 1
ATOM 1466 C CA . THR A 1 188 ? 25.168 35.305 -50.033 1.00 55.94 188 THR A CA 1
ATOM 1467 C C . THR A 1 188 ? 25.401 34.156 -51.019 1.00 55.94 188 THR A C 1
ATOM 1469 O O . THR A 1 188 ? 25.013 34.262 -52.177 1.00 55.94 188 THR A O 1
ATOM 1472 N N . GLY A 1 189 ? 25.988 33.045 -50.562 1.00 51.91 189 GLY A N 1
ATOM 1473 C CA . GLY A 1 189 ? 26.055 31.819 -51.360 1.00 51.91 189 GLY A CA 1
ATOM 1474 C C . GLY A 1 189 ? 26.944 30.709 -50.792 1.00 51.91 189 GLY A C 1
ATOM 1475 O O . GLY A 1 189 ? 28.152 30.735 -50.972 1.00 51.91 189 GLY A O 1
ATOM 1476 N N . LEU A 1 190 ? 26.301 29.694 -50.198 1.00 50.06 190 LEU A N 1
ATOM 1477 C CA . LEU A 1 190 ? 26.751 28.290 -50.124 1.00 50.06 190 LEU A CA 1
ATOM 1478 C C . LEU A 1 190 ? 27.962 27.936 -49.231 1.00 50.06 190 LEU A C 1
ATOM 1480 O O . LEU A 1 190 ? 28.851 27.197 -49.643 1.00 50.06 190 LEU A O 1
ATOM 1484 N N . LEU A 1 191 ? 27.942 28.336 -47.956 1.00 51.94 191 LEU A N 1
ATOM 1485 C CA . LEU A 1 191 ? 28.626 27.550 -46.917 1.00 51.94 191 LEU A CA 1
ATOM 1486 C C . LEU A 1 191 ? 27.722 26.382 -46.488 1.00 51.94 191 LEU A C 1
ATOM 1488 O O . LEU A 1 191 ? 26.532 26.619 -46.245 1.00 51.94 191 LEU A O 1
ATOM 1492 N N . PRO A 1 192 ? 28.236 25.142 -46.367 1.00 58.44 192 PRO A N 1
ATOM 1493 C CA . PRO A 1 192 ? 27.452 24.031 -45.844 1.00 58.44 192 PRO A CA 1
ATOM 1494 C C . PRO A 1 192 ? 26.887 24.373 -44.454 1.00 58.44 192 PRO A C 1
ATOM 1496 O O . PRO A 1 192 ? 27.628 24.532 -43.485 1.00 58.44 192 PRO A O 1
ATOM 1499 N N . ARG A 1 193 ? 25.560 24.531 -44.361 1.00 61.12 193 ARG A N 1
ATOM 1500 C CA . ARG A 1 193 ? 24.813 25.011 -43.179 1.00 61.12 193 ARG A CA 1
ATOM 1501 C C . ARG A 1 193 ? 24.738 23.991 -42.030 1.00 61.12 193 ARG A C 1
ATOM 1503 O O . ARG A 1 193 ? 23.745 23.945 -41.310 1.00 61.12 193 ARG A O 1
ATOM 1510 N N . PHE A 1 194 ? 25.773 23.180 -41.826 1.00 61.53 194 PHE A N 1
ATOM 1511 C CA . PHE A 1 194 ? 25.777 22.133 -40.801 1.00 61.53 194 PHE A CA 1
ATOM 1512 C C . PHE A 1 194 ? 25.628 22.700 -39.378 1.00 61.53 194 PHE A C 1
ATOM 1514 O O . PHE A 1 194 ? 24.917 22.123 -38.565 1.00 61.53 194 PHE A O 1
ATOM 1521 N N . GLY A 1 195 ? 26.199 23.877 -39.089 1.00 65.94 195 GLY A N 1
ATOM 1522 C CA . GLY A 1 195 ? 26.054 24.519 -37.774 1.00 65.94 195 GLY A CA 1
ATOM 1523 C C . GLY A 1 195 ? 24.667 25.115 -37.510 1.00 65.94 195 GLY A C 1
ATOM 1524 O O . GLY A 1 195 ? 24.207 25.117 -36.374 1.00 65.94 195 GLY A O 1
ATOM 1525 N N . HIS A 1 196 ? 23.973 25.597 -38.548 1.00 70.06 196 HIS A N 1
ATOM 1526 C CA . HIS A 1 196 ? 22.631 26.164 -38.384 1.00 70.06 196 HIS A CA 1
ATOM 1527 C C . HIS A 1 196 ? 21.600 25.067 -38.115 1.00 70.06 196 HIS A C 1
ATOM 1529 O O . HIS A 1 196 ? 20.799 25.215 -37.201 1.00 70.06 196 HIS A O 1
ATOM 1535 N N . SER A 1 197 ? 21.698 23.946 -38.840 1.00 77.62 197 SER A N 1
ATOM 1536 C CA . SER A 1 197 ? 20.845 22.772 -38.626 1.00 77.62 197 SER A CA 1
ATOM 1537 C C . SER A 1 197 ? 21.037 22.165 -37.234 1.00 77.62 197 SER A C 1
ATOM 1539 O O . SER A 1 197 ? 20.053 21.829 -36.593 1.00 77.62 197 SER A O 1
ATOM 1541 N N . LEU A 1 198 ? 22.278 22.073 -36.735 1.00 85.56 198 LEU A N 1
ATOM 1542 C CA . LEU A 1 198 ? 22.557 21.523 -35.401 1.00 85.56 198 LEU A CA 1
ATOM 1543 C C . LEU A 1 198 ? 22.049 22.433 -34.270 1.00 85.56 198 LEU A C 1
ATOM 1545 O O . LEU A 1 198 ? 21.546 21.962 -33.255 1.00 85.56 198 LEU A O 1
ATOM 1549 N N . LEU A 1 199 ? 22.158 23.755 -34.434 1.00 89.00 199 LEU A N 1
ATOM 1550 C CA . LEU A 1 199 ? 21.597 24.713 -33.476 1.00 89.00 199 LEU A CA 1
ATOM 1551 C C . LEU A 1 199 ? 20.067 24.742 -33.520 1.00 89.00 199 LEU A C 1
ATOM 1553 O O . LEU A 1 199 ? 19.429 24.956 -32.492 1.00 89.00 199 LEU A O 1
ATOM 1557 N N . GLU A 1 200 ? 19.475 24.555 -34.696 1.00 88.56 200 GLU A N 1
ATOM 1558 C CA . GLU A 1 200 ? 18.028 24.433 -34.862 1.00 88.56 200 GLU A CA 1
ATOM 1559 C C . GLU A 1 200 ? 17.501 23.134 -34.237 1.00 88.56 200 GLU A C 1
ATOM 1561 O O . GLU A 1 200 ? 16.511 23.179 -33.512 1.00 88.56 200 GLU A O 1
ATOM 1566 N N . GLU A 1 201 ? 18.220 22.023 -34.406 1.00 87.38 201 GLU A N 1
ATOM 1567 C CA . GLU A 1 201 ? 17.959 20.745 -33.735 1.00 87.38 201 GLU A CA 1
ATOM 1568 C C . GLU A 1 201 ? 18.058 20.882 -32.211 1.00 87.38 201 GLU A C 1
ATOM 1570 O O . GLU A 1 201 ? 17.124 20.514 -31.506 1.00 87.38 201 GLU A O 1
ATOM 1575 N N . ALA A 1 202 ? 19.113 21.516 -31.690 1.00 92.88 202 ALA A N 1
ATOM 1576 C CA . ALA A 1 202 ? 19.241 21.778 -30.256 1.00 92.88 202 ALA A CA 1
ATOM 1577 C C . ALA A 1 202 ? 18.098 22.659 -29.717 1.00 92.88 202 ALA A C 1
ATOM 1579 O O . ALA A 1 202 ? 17.600 22.431 -28.619 1.00 92.88 202 ALA A O 1
ATOM 1580 N N . ARG A 1 203 ? 17.639 23.656 -30.486 1.00 94.44 203 ARG A N 1
ATOM 1581 C CA . ARG A 1 203 ? 16.482 24.489 -30.111 1.00 94.44 203 ARG A CA 1
ATOM 1582 C C . ARG A 1 203 ? 15.170 23.711 -30.143 1.00 94.44 203 ARG A C 1
ATOM 1584 O O . ARG A 1 203 ? 14.307 23.973 -29.311 1.00 94.44 203 ARG A O 1
ATOM 1591 N N . ALA A 1 204 ? 14.993 22.812 -31.107 1.00 93.81 204 ALA A N 1
ATOM 1592 C CA . ALA A 1 204 ? 13.823 21.944 -31.176 1.00 93.81 204 ALA A CA 1
ATOM 1593 C C . ALA A 1 204 ? 13.811 20.948 -30.010 1.00 93.81 204 ALA A C 1
ATOM 1595 O O . ALA A 1 204 ? 12.771 20.765 -29.382 1.00 93.81 204 ALA A O 1
ATOM 1596 N N . GLU A 1 205 ? 14.972 20.390 -29.668 1.00 95.06 205 GLU A N 1
ATOM 1597 C CA . GLU A 1 205 ? 15.133 19.488 -28.531 1.00 95.06 205 GLU A CA 1
ATOM 1598 C C . GLU A 1 205 ? 14.852 20.195 -27.203 1.00 95.06 205 GLU A C 1
ATOM 1600 O O . GLU A 1 205 ? 14.134 19.652 -26.374 1.00 95.06 205 GLU A O 1
ATOM 1605 N N . VAL A 1 206 ? 15.309 21.441 -27.019 1.00 95.25 206 VAL A N 1
ATOM 1606 C CA . VAL A 1 206 ? 14.955 22.241 -25.831 1.00 95.25 206 VAL A CA 1
ATOM 1607 C C . VAL A 1 206 ? 13.437 22.379 -25.687 1.00 95.25 206 VAL A C 1
ATOM 1609 O O . VAL A 1 206 ? 12.913 22.092 -24.618 1.00 95.25 206 VAL A O 1
ATOM 1612 N N . ARG A 1 207 ? 12.711 22.712 -26.764 1.00 97.00 207 ARG A N 1
ATOM 1613 C CA . ARG A 1 207 ? 11.237 22.796 -26.720 1.00 97.00 207 ARG A CA 1
ATOM 1614 C C . ARG A 1 207 ? 10.585 21.448 -26.423 1.00 97.00 207 ARG A C 1
ATOM 1616 O O . ARG A 1 207 ? 9.574 21.383 -25.733 1.00 97.00 207 ARG A O 1
ATOM 1623 N N . ASN A 1 208 ? 11.132 20.365 -26.973 1.00 97.31 208 ASN A N 1
ATOM 1624 C CA . ASN A 1 208 ? 10.630 19.019 -26.720 1.00 97.31 208 ASN A CA 1
ATOM 1625 C C . ASN A 1 208 ? 10.806 18.637 -25.243 1.00 97.31 208 ASN A C 1
ATOM 1627 O O . ASN A 1 208 ? 9.864 18.165 -24.611 1.00 97.31 208 ASN A O 1
ATOM 1631 N N . LEU A 1 209 ? 11.980 18.911 -24.673 1.00 97.44 209 LEU A N 1
ATOM 1632 C CA . LEU A 1 209 ? 12.262 18.697 -23.256 1.00 97.44 209 LEU A CA 1
ATOM 1633 C C . LEU A 1 209 ? 11.384 19.575 -22.359 1.00 97.44 209 LEU A C 1
ATOM 1635 O O . LEU A 1 209 ? 10.872 19.076 -21.362 1.00 97.44 209 LEU A O 1
ATOM 1639 N N . GLU A 1 210 ? 11.144 20.835 -22.726 1.00 97.25 210 GLU A N 1
ATOM 1640 C CA . GLU A 1 210 ? 10.196 21.719 -22.032 1.00 97.25 210 GLU A CA 1
ATOM 1641 C C . GLU A 1 210 ? 8.778 21.124 -22.028 1.00 97.25 210 GLU A C 1
ATOM 1643 O O . GLU A 1 210 ? 8.166 21.014 -20.967 1.00 97.25 210 GLU A O 1
ATOM 1648 N N . ASN A 1 211 ? 8.286 20.631 -23.171 1.00 97.62 211 ASN A N 1
ATOM 1649 C CA . ASN A 1 211 ? 6.980 19.963 -23.255 1.00 97.62 211 ASN A CA 1
ATOM 1650 C C . ASN A 1 211 ? 6.916 18.693 -22.390 1.00 97.62 211 ASN A C 1
ATOM 1652 O O . ASN A 1 211 ? 5.903 18.434 -21.737 1.00 97.62 211 ASN A O 1
ATOM 1656 N N . VAL A 1 212 ? 7.985 17.890 -22.373 1.00 98.06 212 VAL A N 1
ATOM 1657 C CA . VAL A 1 212 ? 8.072 16.691 -21.525 1.00 98.06 212 VAL A CA 1
ATOM 1658 C C . VAL A 1 212 ? 8.075 17.077 -20.048 1.00 98.06 212 VAL A C 1
ATOM 1660 O O . VAL A 1 212 ? 7.367 16.450 -19.264 1.00 98.06 212 VAL A O 1
ATOM 1663 N N . MET A 1 213 ? 8.816 18.118 -19.666 1.00 97.50 213 MET A N 1
ATOM 1664 C CA . MET A 1 213 ? 8.819 18.641 -18.301 1.00 97.50 213 MET A CA 1
ATOM 1665 C C . MET A 1 213 ? 7.436 19.149 -17.887 1.00 97.50 213 MET A C 1
ATOM 1667 O O . MET A 1 213 ? 6.988 18.850 -16.782 1.00 97.50 213 MET A O 1
ATOM 1671 N N . GLU A 1 214 ? 6.733 19.873 -18.760 1.00 98.00 214 GLU A N 1
ATOM 1672 C CA . GLU A 1 214 ? 5.361 20.319 -18.499 1.00 98.00 214 GLU A CA 1
ATOM 1673 C C . GLU A 1 214 ? 4.398 19.142 -18.336 1.00 98.00 214 GLU A C 1
ATOM 1675 O O . GLU A 1 214 ? 3.591 19.133 -17.405 1.00 98.00 214 GLU A O 1
ATOM 1680 N N . LEU A 1 215 ? 4.495 18.128 -19.200 1.00 98.06 215 LEU A N 1
ATOM 1681 C CA . LEU A 1 215 ? 3.672 16.924 -19.104 1.00 98.06 215 LEU A CA 1
ATOM 1682 C C . LEU A 1 215 ? 3.947 16.160 -17.803 1.00 98.06 215 LEU A C 1
ATOM 1684 O O . LEU A 1 215 ? 3.012 15.758 -17.115 1.00 98.06 215 LEU A O 1
ATOM 1688 N N . GLN A 1 216 ? 5.221 15.988 -17.446 1.00 98.00 216 GLN A N 1
ATOM 1689 C CA . GLN A 1 216 ? 5.620 15.350 -16.193 1.00 98.00 216 GLN A CA 1
ATOM 1690 C C . GLN A 1 216 ? 5.119 16.135 -14.984 1.00 98.00 216 GLN A C 1
ATOM 1692 O O . GLN A 1 216 ? 4.607 15.532 -14.046 1.00 98.00 216 GLN A O 1
ATOM 1697 N N . ARG A 1 217 ? 5.209 17.468 -15.016 1.00 98.00 217 ARG A N 1
ATOM 1698 C CA . ARG A 1 217 ? 4.696 18.324 -13.947 1.00 98.00 217 ARG A CA 1
ATOM 1699 C C . ARG A 1 217 ? 3.183 18.172 -13.785 1.00 98.00 217 ARG A C 1
ATOM 1701 O O . ARG A 1 217 ? 2.734 17.979 -12.664 1.00 98.00 217 ARG A O 1
ATOM 1708 N N . ARG A 1 218 ? 2.412 18.183 -14.879 1.00 98.06 218 ARG A N 1
ATOM 1709 C CA . ARG A 1 218 ? 0.957 17.940 -14.826 1.00 98.06 218 ARG A CA 1
ATOM 1710 C C . ARG A 1 218 ? 0.634 16.568 -14.245 1.00 98.06 218 ARG A C 1
ATOM 1712 O O . ARG A 1 218 ? -0.242 16.455 -13.401 1.00 98.06 218 ARG A O 1
ATOM 1719 N N . HIS A 1 219 ? 1.374 15.536 -14.648 1.00 98.00 219 HIS A N 1
ATOM 1720 C CA . HIS A 1 219 ? 1.174 14.195 -14.107 1.00 98.00 219 HIS A CA 1
ATOM 1721 C C . HIS A 1 219 ? 1.474 14.120 -12.601 1.00 98.00 219 HIS A C 1
ATOM 1723 O O . HIS A 1 219 ? 0.754 13.455 -11.861 1.00 98.00 219 HIS A O 1
ATOM 1729 N N . VAL A 1 220 ? 2.512 14.820 -12.132 1.00 97.69 220 VAL A N 1
ATOM 1730 C CA . VAL A 1 220 ? 2.804 14.944 -10.697 1.00 97.69 220 VAL A CA 1
ATOM 1731 C C . VAL A 1 220 ? 1.665 15.663 -9.974 1.00 97.69 220 VAL A C 1
ATOM 1733 O O . VAL A 1 220 ? 1.186 15.138 -8.977 1.00 97.69 220 VAL A O 1
ATOM 1736 N N . GLU A 1 221 ? 1.175 16.785 -10.506 1.00 97.88 221 GLU A N 1
ATOM 1737 C CA . GLU A 1 221 ? 0.049 17.537 -9.929 1.00 97.88 221 GLU A CA 1
ATOM 1738 C C . GLU A 1 221 ? -1.231 16.676 -9.836 1.00 97.88 221 GLU A C 1
ATOM 1740 O O . GLU A 1 221 ? -1.912 16.676 -8.811 1.00 97.88 221 GLU A O 1
ATOM 1745 N N . GLU A 1 222 ? -1.539 15.876 -10.862 1.00 97.81 222 GLU A N 1
ATOM 1746 C CA . GLU A 1 222 ? -2.669 14.933 -10.848 1.00 97.81 222 GLU A CA 1
ATOM 1747 C C . GLU A 1 222 ? -2.503 13.839 -9.781 1.00 97.81 222 GLU A C 1
ATOM 1749 O O . GLU A 1 222 ? -3.448 13.517 -9.054 1.00 97.81 222 GLU A O 1
ATOM 1754 N N . MET A 1 223 ? -1.300 13.269 -9.663 1.00 96.56 223 MET A N 1
ATOM 1755 C CA . MET A 1 223 ? -0.989 12.250 -8.658 1.00 96.56 223 MET A CA 1
ATOM 1756 C C . MET A 1 223 ? -1.022 12.818 -7.234 1.00 96.56 223 MET A C 1
ATOM 1758 O O . MET A 1 223 ? -1.479 12.137 -6.312 1.00 96.56 223 MET A O 1
ATOM 1762 N N . GLU A 1 224 ? -0.569 14.056 -7.044 1.00 97.12 224 GLU A N 1
ATOM 1763 C CA . GLU A 1 224 ? -0.648 14.780 -5.775 1.00 97.12 224 GLU A CA 1
ATOM 1764 C C . GLU A 1 224 ? -2.107 15.023 -5.378 1.00 97.12 224 GLU A C 1
ATOM 1766 O O . GLU A 1 224 ? -2.494 14.645 -4.271 1.00 97.12 224 GLU A O 1
ATOM 1771 N N . ALA A 1 225 ? -2.943 15.512 -6.298 1.00 97.75 225 ALA A N 1
ATOM 1772 C CA . ALA A 1 225 ? -4.373 15.711 -6.059 1.00 97.75 225 ALA A CA 1
ATOM 1773 C C . ALA A 1 225 ? -5.097 14.396 -5.714 1.00 97.75 225 ALA A C 1
ATOM 1775 O O . ALA A 1 225 ? -5.869 14.332 -4.755 1.00 97.75 225 ALA A O 1
ATOM 1776 N N . ALA A 1 226 ? -4.814 13.308 -6.440 1.00 97.00 226 ALA A N 1
ATOM 1777 C CA . ALA A 1 226 ? -5.357 11.987 -6.120 1.00 97.00 226 ALA A CA 1
ATOM 1778 C C . ALA A 1 226 ? -4.908 11.503 -4.730 1.00 97.00 226 ALA A C 1
ATOM 1780 O O . ALA A 1 226 ? -5.698 10.941 -3.968 1.00 97.00 226 ALA A O 1
ATOM 1781 N N . SER A 1 227 ? -3.647 11.753 -4.372 1.00 94.62 227 SER A N 1
ATOM 1782 C CA . SER A 1 227 ? -3.103 11.421 -3.056 1.00 94.62 227 SER A CA 1
ATOM 1783 C C . SER A 1 227 ? -3.766 12.230 -1.936 1.00 94.62 227 SER A C 1
ATOM 1785 O O . SER A 1 227 ? -4.040 11.685 -0.866 1.00 94.62 227 SER A O 1
ATOM 1787 N N . GLU A 1 228 ? -4.049 13.512 -2.158 1.00 97.69 228 GLU A N 1
ATOM 1788 C CA . GLU A 1 228 ? -4.784 14.359 -1.215 1.00 97.69 228 GLU A CA 1
ATOM 1789 C C . GLU A 1 228 ? -6.217 13.869 -1.001 1.00 97.69 228 GLU A C 1
ATOM 1791 O O . GLU A 1 228 ? -6.610 13.672 0.151 1.00 97.69 228 GLU A O 1
ATOM 1796 N N . MET A 1 229 ? -6.952 13.558 -2.073 1.00 97.38 229 MET A N 1
ATOM 1797 C CA . MET A 1 229 ? -8.306 12.999 -1.967 1.00 97.38 229 MET A CA 1
ATOM 1798 C C . MET A 1 229 ? -8.332 11.705 -1.146 1.00 97.38 229 MET A C 1
ATOM 1800 O O . MET A 1 229 ? -9.146 11.572 -0.233 1.00 97.38 229 MET A O 1
ATOM 1804 N N . LEU A 1 230 ? -7.400 10.778 -1.397 1.00 97.19 230 LEU A N 1
ATOM 1805 C CA . LEU A 1 230 ? -7.306 9.531 -0.628 1.00 97.19 230 LEU A CA 1
ATOM 1806 C C . LEU A 1 230 ? -6.998 9.781 0.857 1.00 97.19 230 LEU A C 1
ATOM 1808 O O . LEU A 1 230 ? -7.543 9.099 1.726 1.00 97.19 230 LEU A O 1
ATOM 1812 N N . ARG A 1 231 ? -6.156 10.773 1.180 1.00 96.69 231 ARG A N 1
ATOM 1813 C CA . ARG A 1 231 ? -5.897 11.160 2.579 1.00 96.69 231 ARG A CA 1
ATOM 1814 C C . ARG A 1 231 ? -7.134 11.755 3.245 1.00 96.69 231 ARG A C 1
ATOM 1816 O O . ARG A 1 231 ? -7.353 11.518 4.431 1.00 96.69 231 ARG A O 1
ATOM 1823 N N . GLU A 1 232 ? -7.927 12.544 2.527 1.00 97.56 232 GLU A N 1
ATOM 1824 C CA . GLU A 1 232 ? -9.190 13.066 3.052 1.00 97.56 232 GLU A CA 1
ATOM 1825 C C . GLU A 1 232 ? -10.217 11.960 3.292 1.00 97.56 232 GLU A C 1
ATOM 1827 O O . GLU A 1 232 ? -10.863 11.947 4.338 1.00 97.56 232 GLU A O 1
ATOM 1832 N N . GLU A 1 233 ? -10.357 11.021 2.357 1.00 97.62 233 GLU A N 1
ATOM 1833 C CA . GLU A 1 233 ? -11.238 9.863 2.520 1.00 97.62 233 GLU A CA 1
ATOM 1834 C C . GLU A 1 233 ? -10.843 9.017 3.728 1.00 97.62 233 GLU A C 1
ATOM 1836 O O . GLU A 1 233 ? -11.714 8.635 4.513 1.00 97.62 233 GLU A O 1
ATOM 1841 N N . LEU A 1 234 ? -9.541 8.789 3.926 1.00 96.88 234 LEU A N 1
ATOM 1842 C CA . LEU A 1 234 ? -9.036 8.087 5.101 1.00 96.88 234 LEU A CA 1
ATOM 1843 C C . LEU A 1 234 ? -9.426 8.818 6.391 1.00 96.88 234 LEU A C 1
ATOM 1845 O O . LEU A 1 234 ? -10.026 8.203 7.269 1.00 96.88 234 LEU A O 1
ATOM 1849 N N . ARG A 1 235 ? -9.198 10.136 6.472 1.00 97.56 235 ARG A N 1
ATOM 1850 C CA . ARG A 1 235 ? -9.595 10.940 7.643 1.00 97.56 235 ARG A CA 1
ATOM 1851 C C . ARG A 1 235 ? -11.100 10.907 7.902 1.00 97.56 235 ARG A C 1
ATOM 1853 O O . ARG A 1 235 ? -11.523 10.817 9.051 1.00 97.56 235 ARG A O 1
ATOM 1860 N N . ARG A 1 236 ? -11.924 10.966 6.848 1.00 98.06 236 ARG A N 1
ATOM 1861 C CA . ARG A 1 236 ? -13.387 10.837 6.977 1.00 98.06 236 ARG A CA 1
ATOM 1862 C C . ARG A 1 236 ? -13.762 9.465 7.535 1.00 98.06 236 ARG A C 1
ATOM 1864 O O . ARG A 1 236 ? -14.585 9.383 8.441 1.00 98.06 236 ARG A O 1
ATOM 1871 N N . LYS A 1 237 ? -13.137 8.393 7.039 1.00 97.75 237 LYS A N 1
ATOM 1872 C CA . LYS A 1 237 ? -13.387 7.027 7.519 1.00 97.75 237 LYS A CA 1
ATOM 1873 C C . LYS A 1 237 ? -12.942 6.823 8.960 1.00 97.75 237 LYS A C 1
ATOM 1875 O O . LYS A 1 237 ? -13.681 6.205 9.720 1.00 97.75 237 LYS A O 1
ATOM 1880 N N . GLU A 1 238 ? -11.788 7.354 9.345 1.00 95.31 238 GLU A N 1
ATOM 1881 C CA . GLU A 1 238 ? -11.311 7.335 10.731 1.00 95.31 238 GLU A CA 1
ATOM 1882 C C . GLU A 1 238 ? -12.326 8.002 11.670 1.00 95.31 238 GLU A C 1
ATOM 1884 O O . GLU A 1 238 ? -12.759 7.373 12.635 1.00 95.31 238 GLU A O 1
ATOM 1889 N N . ALA A 1 239 ? -12.810 9.200 11.323 1.00 97.31 239 ALA A N 1
ATOM 1890 C CA . ALA A 1 239 ? -13.831 9.900 12.103 1.00 97.31 239 ALA A CA 1
ATOM 1891 C C . ALA A 1 239 ? -15.156 9.112 12.202 1.00 97.31 239 ALA A C 1
ATOM 1893 O O . ALA A 1 239 ? -15.731 9.003 13.285 1.00 97.31 239 ALA A O 1
ATOM 1894 N N . GLU A 1 240 ? -15.622 8.502 11.103 1.00 98.25 240 GLU A N 1
ATOM 1895 C CA . GLU A 1 240 ? -16.812 7.634 11.120 1.00 98.25 240 GLU A CA 1
ATOM 1896 C C . GLU A 1 240 ? -16.641 6.434 12.071 1.00 98.25 240 GLU A C 1
ATOM 1898 O O . GLU A 1 240 ? -17.584 6.040 12.763 1.00 98.25 240 GLU A O 1
ATOM 1903 N N . TYR A 1 241 ? -15.462 5.804 12.092 1.00 95.38 241 TYR A N 1
ATOM 1904 C CA . TYR A 1 241 ? -15.203 4.660 12.970 1.00 95.38 241 TYR A CA 1
ATOM 1905 C C . TYR A 1 241 ? -15.113 5.069 14.439 1.00 95.38 241 TYR A C 1
ATOM 1907 O O . TYR A 1 241 ? -15.651 4.359 15.292 1.00 95.38 241 TYR A O 1
ATOM 1915 N N . GLU A 1 242 ? -14.488 6.207 14.738 1.00 97.38 242 GLU A N 1
ATOM 1916 C CA . GLU A 1 242 ? -14.456 6.768 16.089 1.00 97.38 242 GLU A CA 1
ATOM 1917 C C . GLU A 1 242 ? -15.868 7.075 16.601 1.00 97.38 242 GLU A C 1
ATOM 1919 O O . GLU A 1 242 ? -16.212 6.694 17.724 1.00 97.38 242 GLU A O 1
ATOM 1924 N N . GLU A 1 243 ? -16.723 7.671 15.765 1.00 97.88 243 GLU A N 1
ATOM 1925 C CA . GLU A 1 243 ? -18.118 7.939 16.116 1.00 97.88 243 GLU A CA 1
ATOM 1926 C C . GLU A 1 243 ? -18.886 6.640 16.403 1.00 97.88 243 GLU A C 1
ATOM 1928 O O . GLU A 1 243 ? -19.513 6.506 17.458 1.00 97.88 243 GLU A O 1
ATOM 1933 N N . ARG A 1 244 ? -18.795 5.640 15.514 1.00 97.81 244 ARG A N 1
ATOM 1934 C CA . ARG A 1 244 ? -19.439 4.329 15.719 1.00 97.81 244 ARG A CA 1
ATOM 1935 C C . ARG A 1 244 ? -18.959 3.661 17.007 1.00 97.81 244 ARG A C 1
ATOM 1937 O O . ARG A 1 244 ? -19.763 3.081 17.737 1.00 97.81 244 ARG A O 1
ATOM 1944 N N . LEU A 1 245 ? -17.667 3.759 17.320 1.00 97.12 245 LEU A N 1
ATOM 1945 C CA . LEU A 1 245 ? -17.102 3.210 18.551 1.00 97.12 245 LEU A CA 1
ATOM 1946 C C . LEU A 1 245 ? -17.671 3.906 19.796 1.00 97.12 245 LEU A C 1
ATOM 1948 O O . LEU A 1 245 ? -18.020 3.235 20.773 1.00 97.12 245 LEU A O 1
ATOM 1952 N N . LEU A 1 246 ? -17.795 5.235 19.766 1.00 97.62 246 LEU A N 1
ATOM 1953 C CA . LEU A 1 246 ? -18.422 6.003 20.843 1.00 97.62 246 LEU A CA 1
ATOM 1954 C C . LEU A 1 246 ? -19.896 5.624 21.020 1.00 97.62 246 LEU A C 1
ATOM 1956 O O . LEU A 1 246 ? -20.321 5.375 22.151 1.00 97.62 246 LEU A O 1
ATOM 1960 N N . GLN A 1 247 ? -20.650 5.493 19.925 1.00 98.00 247 GLN A N 1
ATOM 1961 C CA . GLN A 1 247 ? -22.051 5.067 19.964 1.00 98.00 247 GLN A CA 1
ATOM 1962 C C . GLN A 1 247 ? -22.205 3.683 20.613 1.00 98.00 247 GLN A C 1
ATOM 1964 O O . GLN A 1 247 ? -23.042 3.510 21.499 1.00 98.00 247 GLN A O 1
ATOM 1969 N N . VAL A 1 248 ? -21.367 2.705 20.250 1.00 97.69 248 VAL A N 1
ATOM 1970 C CA . VAL A 1 248 ? -21.400 1.359 20.854 1.00 97.69 248 VAL A CA 1
ATOM 1971 C C . VAL A 1 248 ? -21.105 1.412 22.356 1.00 97.69 248 VAL A C 1
ATOM 1973 O O . VAL A 1 248 ? -21.830 0.805 23.147 1.00 97.69 248 VAL A O 1
ATOM 1976 N N . ARG A 1 249 ? -20.092 2.179 22.782 1.00 97.06 249 ARG A N 1
ATOM 1977 C CA . ARG A 1 249 ? -19.777 2.357 24.213 1.00 97.06 249 ARG A CA 1
ATOM 1978 C C . ARG A 1 249 ? -20.928 3.009 24.979 1.00 97.06 249 ARG A C 1
ATOM 1980 O O . ARG A 1 249 ? -21.257 2.580 26.089 1.00 97.06 249 ARG A O 1
ATOM 1987 N N . GLN A 1 250 ? -21.572 4.015 24.392 1.00 97.75 250 GLN A N 1
ATOM 1988 C CA . GLN A 1 250 ? -22.733 4.676 24.985 1.00 97.75 250 GLN A CA 1
ATOM 1989 C C . GLN A 1 250 ? -23.930 3.722 25.093 1.00 97.75 250 GLN A C 1
ATOM 1991 O O . GLN A 1 250 ? -24.591 3.670 26.133 1.00 97.75 250 GLN A O 1
ATOM 1996 N N . GLN A 1 251 ? -24.189 2.918 24.061 1.00 97.94 251 GLN A N 1
ATOM 1997 C CA . GLN A 1 251 ? -25.235 1.894 24.084 1.00 97.94 251 GLN A CA 1
ATOM 1998 C C . GLN A 1 251 ? -24.970 0.828 25.151 1.00 97.94 251 GLN A C 1
ATOM 2000 O O . GLN A 1 251 ? -25.878 0.454 25.887 1.00 97.94 251 GLN A O 1
ATOM 2005 N N . GLN A 1 252 ? -23.731 0.357 25.293 1.00 97.19 252 GLN A N 1
ATOM 2006 C CA . GLN A 1 252 ? -23.376 -0.593 26.349 1.00 97.19 252 GLN A CA 1
ATOM 2007 C C . GLN A 1 252 ? -23.592 0.015 27.741 1.00 97.19 252 GLN A C 1
ATOM 2009 O O . GLN A 1 252 ? -24.191 -0.614 28.612 1.00 97.19 252 GLN A O 1
ATOM 2014 N N . THR A 1 253 ? -23.150 1.258 27.938 1.00 97.50 253 THR A N 1
ATOM 2015 C CA . THR A 1 253 ? -23.282 1.960 29.221 1.00 97.50 253 THR A CA 1
ATOM 2016 C C . THR A 1 253 ? -24.747 2.216 29.574 1.00 97.50 253 THR A C 1
ATOM 2018 O O . THR A 1 253 ? -25.150 2.011 30.715 1.00 97.50 253 THR A O 1
ATOM 2021 N N . SER A 1 254 ? -25.566 2.629 28.606 1.00 97.81 254 SER A N 1
ATOM 2022 C CA . SER A 1 254 ? -27.005 2.842 28.812 1.00 97.81 254 SER A CA 1
ATOM 2023 C C . SER A 1 254 ? -27.747 1.539 29.110 1.00 97.81 254 SER A C 1
ATOM 2025 O O . SER A 1 254 ? -28.558 1.519 30.032 1.00 97.81 254 SER A O 1
ATOM 2027 N N . LYS A 1 255 ? -27.414 0.433 28.428 1.00 98.12 255 LYS A N 1
ATOM 2028 C CA . LYS A 1 255 ? -27.946 -0.901 28.755 1.00 98.12 255 LYS A CA 1
ATOM 2029 C C . LYS A 1 255 ? -27.609 -1.304 30.189 1.00 98.12 255 LYS A C 1
ATOM 2031 O O . LYS A 1 255 ? -28.506 -1.698 30.929 1.00 98.12 255 LYS A O 1
ATOM 2036 N N . LEU A 1 256 ? -26.350 -1.148 30.605 1.00 97.38 256 LEU A N 1
ATOM 2037 C CA . LEU A 1 256 ? -25.928 -1.431 31.980 1.00 97.38 256 LEU A CA 1
ATOM 2038 C C . LEU A 1 256 ? -26.688 -0.572 32.997 1.00 97.38 256 LEU A C 1
ATOM 2040 O O . LEU A 1 256 ? -27.195 -1.115 33.973 1.00 97.38 256 LEU A O 1
ATOM 2044 N N . ARG A 1 257 ? -26.831 0.736 32.743 1.00 98.12 257 ARG A N 1
ATOM 2045 C CA . ARG A 1 257 ? -27.627 1.635 33.596 1.00 98.12 257 ARG A CA 1
ATOM 2046 C C . ARG A 1 257 ? -29.075 1.167 33.707 1.00 98.12 257 ARG A C 1
ATOM 2048 O O . ARG A 1 257 ? -29.536 0.948 34.815 1.00 98.12 257 ARG A O 1
ATOM 2055 N N . SER A 1 258 ? -29.736 0.883 32.583 1.00 97.88 258 SER A N 1
ATOM 2056 C CA . SER A 1 258 ? -31.121 0.392 32.593 1.00 97.88 258 SER A CA 1
ATOM 2057 C C . SER A 1 258 ? -31.283 -0.939 33.337 1.00 97.88 258 SER A C 1
ATOM 2059 O O . SER A 1 258 ? -32.294 -1.158 33.999 1.00 97.88 258 SER A O 1
ATOM 2061 N N . HIS A 1 259 ? -30.279 -1.821 33.273 1.00 98.12 259 HIS A N 1
ATOM 2062 C CA . HIS A 1 259 ? -30.295 -3.082 34.006 1.00 98.12 259 HIS A CA 1
ATOM 2063 C C . HIS A 1 259 ? -30.155 -2.858 35.516 1.00 98.12 259 HIS A C 1
ATOM 2065 O O . HIS A 1 259 ? -30.896 -3.453 36.294 1.00 98.12 259 HIS A O 1
ATOM 2071 N N . VAL A 1 260 ? -29.252 -1.963 35.931 1.00 98.25 260 VAL A N 1
ATOM 2072 C CA . VAL A 1 260 ? -29.119 -1.553 37.336 1.00 98.25 260 VAL A CA 1
ATOM 2073 C C . VAL A 1 260 ? -30.412 -0.905 37.830 1.00 98.25 260 VAL A C 1
ATOM 2075 O O . VAL A 1 260 ? -30.913 -1.313 38.872 1.00 98.25 260 VAL A O 1
ATOM 2078 N N . ASP A 1 261 ? -30.994 0.022 37.068 1.00 98.19 261 ASP A N 1
ATOM 2079 C CA . ASP A 1 261 ? -32.247 0.697 37.425 1.00 98.19 261 ASP A CA 1
ATOM 2080 C C . ASP A 1 261 ? -33.395 -0.314 37.592 1.00 98.19 261 ASP A C 1
ATOM 2082 O O . ASP A 1 261 ? -34.124 -0.280 38.584 1.00 98.19 261 ASP A O 1
ATOM 2086 N N . SER A 1 262 ? -33.512 -1.281 36.674 1.00 98.00 262 SER A N 1
ATOM 2087 C CA . SER A 1 262 ? -34.490 -2.370 36.778 1.00 98.00 262 SER A CA 1
ATOM 2088 C C . SER A 1 262 ? -34.266 -3.238 38.020 1.00 98.00 262 SER A C 1
ATOM 2090 O O . SER A 1 262 ? -35.234 -3.624 38.676 1.00 98.00 262 SER A O 1
ATOM 2092 N N . ASN A 1 263 ? -33.012 -3.551 38.359 1.00 98.19 263 ASN A N 1
ATOM 2093 C CA . ASN A 1 263 ? -32.686 -4.335 39.551 1.00 98.19 263 ASN A CA 1
ATOM 2094 C C . ASN A 1 263 ? -33.005 -3.558 40.836 1.00 98.19 263 ASN A C 1
ATOM 2096 O O . ASN A 1 263 ? -33.515 -4.144 41.787 1.00 98.19 263 ASN A O 1
ATOM 2100 N N . VAL A 1 264 ? -32.768 -2.243 40.862 1.00 98.31 264 VAL A N 1
ATOM 2101 C CA . VAL A 1 264 ? -33.145 -1.379 41.992 1.00 98.31 264 VAL A CA 1
ATOM 2102 C C . VAL A 1 264 ? -34.658 -1.402 42.208 1.00 98.31 264 VAL A C 1
ATOM 2104 O O . VAL A 1 264 ? -35.102 -1.602 43.338 1.00 98.31 264 VAL A O 1
ATOM 2107 N N . VAL A 1 265 ? -35.456 -1.267 41.142 1.00 98.19 265 VAL A N 1
ATOM 2108 C CA . VAL A 1 265 ? -36.925 -1.363 41.231 1.00 98.19 265 VAL A CA 1
ATOM 2109 C C . VAL A 1 265 ? -37.360 -2.743 41.728 1.00 98.19 265 VAL A C 1
ATOM 2111 O O . VAL A 1 265 ? -38.240 -2.840 42.582 1.00 98.19 265 VAL A O 1
ATOM 2114 N N . LEU A 1 266 ? -36.724 -3.817 41.251 1.00 98.25 266 LEU A N 1
ATOM 2115 C CA . LEU A 1 266 ? -37.026 -5.174 41.705 1.00 98.25 266 LEU A CA 1
ATOM 2116 C C . LEU A 1 266 ? -36.749 -5.353 43.204 1.00 98.25 266 LEU A C 1
ATOM 2118 O O . LEU A 1 266 ? -37.592 -5.900 43.909 1.00 98.25 266 LEU A O 1
ATOM 2122 N N . ILE A 1 267 ? -35.611 -4.857 43.697 1.00 98.12 267 ILE A N 1
ATOM 2123 C CA . ILE A 1 267 ? -35.259 -4.903 45.124 1.00 98.12 267 ILE A CA 1
ATOM 2124 C C . ILE A 1 267 ? -36.280 -4.115 45.951 1.00 98.12 267 ILE A C 1
ATOM 2126 O O . ILE A 1 267 ? -36.737 -4.598 46.984 1.00 98.12 267 ILE A O 1
ATOM 2130 N N . GLN A 1 268 ? -36.690 -2.930 45.488 1.00 98.31 268 GLN A N 1
ATOM 2131 C CA . GLN A 1 268 ? -37.719 -2.135 46.166 1.00 98.31 268 GLN A CA 1
ATOM 2132 C C . GLN A 1 268 ? -39.059 -2.880 46.249 1.00 98.31 268 GLN A C 1
ATOM 2134 O O . GLN A 1 268 ? -39.693 -2.884 47.302 1.00 98.31 268 GLN A O 1
ATOM 2139 N N . LEU A 1 269 ? -39.479 -3.545 45.170 1.00 98.19 269 LEU A N 1
ATOM 2140 C CA . LEU A 1 269 ? -40.704 -4.350 45.159 1.00 98.19 269 LEU A CA 1
ATOM 2141 C C . LEU A 1 269 ? -40.595 -5.580 46.066 1.00 98.19 269 LEU A C 1
ATOM 2143 O O . LEU A 1 269 ? -41.536 -5.884 46.794 1.00 98.19 269 LEU A O 1
ATOM 2147 N N . GLN A 1 270 ? -39.452 -6.268 46.061 1.00 97.81 270 GLN A N 1
ATOM 2148 C CA . GLN A 1 270 ? -39.194 -7.389 46.968 1.00 97.81 270 GLN A CA 1
ATOM 2149 C C . GLN A 1 270 ? -39.253 -6.950 48.434 1.00 97.81 270 GLN A C 1
ATOM 2151 O O . GLN A 1 270 ? -39.877 -7.641 49.236 1.00 97.81 270 GLN A O 1
ATOM 2156 N N . GLN A 1 271 ? -38.695 -5.780 48.763 1.00 97.88 271 GLN A N 1
ATOM 2157 C CA . GLN A 1 271 ? -38.785 -5.203 50.105 1.00 97.88 271 GLN A CA 1
ATOM 2158 C C . GLN A 1 271 ? -40.238 -4.895 50.494 1.00 97.88 271 GLN A C 1
ATOM 2160 O O . GLN A 1 271 ? -40.686 -5.256 51.578 1.00 97.88 271 GLN A O 1
ATOM 2165 N N . GLN A 1 272 ? -41.018 -4.286 49.595 1.00 98.00 272 GLN A N 1
ATOM 2166 C CA . GLN A 1 272 ? -42.439 -4.037 49.856 1.00 98.00 272 GLN A CA 1
ATOM 2167 C C . GLN A 1 272 ? -43.220 -5.339 50.072 1.00 98.00 272 GLN A C 1
ATOM 2169 O O . GLN A 1 272 ? -44.082 -5.395 50.947 1.00 98.00 272 GLN A O 1
ATOM 2174 N N . LEU A 1 273 ? -42.925 -6.391 49.303 1.00 97.94 273 LEU A N 1
ATOM 2175 C CA . LEU A 1 273 ? -43.546 -7.702 49.487 1.00 97.94 273 LEU A CA 1
ATOM 2176 C C . LEU A 1 273 ? -43.170 -8.330 50.831 1.00 97.94 273 LEU A C 1
ATOM 2178 O O . LEU A 1 273 ? -44.057 -8.864 51.496 1.00 97.94 273 LEU A O 1
ATOM 2182 N N . SER A 1 274 ? -41.907 -8.239 51.263 1.00 97.75 274 SER A N 1
ATOM 2183 C CA . SER A 1 274 ? -41.507 -8.735 52.583 1.00 97.75 274 SER A CA 1
ATOM 2184 C C . SER A 1 274 ? -42.184 -7.962 53.711 1.00 97.75 274 SER A C 1
ATOM 2186 O O . SER A 1 274 ? -42.725 -8.588 54.618 1.00 97.75 274 SER A O 1
ATOM 2188 N N . ASP A 1 275 ? -42.253 -6.630 53.627 1.00 97.69 275 ASP A N 1
ATOM 2189 C CA . ASP A 1 275 ? -42.898 -5.797 54.652 1.00 97.69 275 ASP A CA 1
ATOM 2190 C C . ASP A 1 275 ? -44.400 -6.114 54.755 1.00 97.69 275 ASP A C 1
ATOM 2192 O O . ASP A 1 275 ? -44.957 -6.246 55.848 1.00 97.69 275 ASP A O 1
ATOM 2196 N N . ARG A 1 276 ? -45.068 -6.301 53.607 1.00 97.56 276 ARG A N 1
ATOM 2197 C CA . ARG A 1 276 ? -46.475 -6.723 53.562 1.00 97.56 276 ARG A CA 1
ATOM 2198 C C . ARG A 1 276 ? -46.655 -8.137 54.106 1.00 97.56 276 ARG A C 1
ATOM 2200 O O . ARG A 1 276 ? -47.579 -8.343 54.886 1.00 97.56 276 ARG A O 1
ATOM 2207 N N . SER A 1 277 ? -45.779 -9.080 53.759 1.00 97.81 277 SER A N 1
ATOM 2208 C CA . SER A 1 277 ? -45.809 -10.443 54.302 1.00 97.81 277 SER A CA 1
ATOM 2209 C C . SER A 1 277 ? -45.685 -10.442 55.823 1.00 97.81 277 SER A C 1
ATOM 2211 O O . SER A 1 277 ? -46.475 -11.109 56.484 1.00 97.81 277 SER A O 1
ATOM 2213 N N . VAL A 1 278 ? -44.757 -9.657 56.383 1.00 97.25 278 VAL A N 1
ATOM 2214 C CA . VAL A 1 278 ? -44.618 -9.491 57.839 1.00 97.25 278 VAL A CA 1
ATOM 2215 C C . VAL A 1 278 ? -45.918 -8.950 58.432 1.00 97.25 278 VAL A C 1
ATOM 2217 O O . VAL A 1 278 ? -46.468 -9.557 59.348 1.00 97.25 278 VAL A O 1
ATOM 2220 N N . SER A 1 279 ? -46.487 -7.887 57.852 1.00 97.19 279 SER A N 1
ATOM 2221 C CA . SER A 1 279 ? -47.749 -7.319 58.345 1.00 97.19 279 SER A CA 1
ATOM 2222 C C . SER A 1 279 ? -48.923 -8.311 58.314 1.00 97.19 279 SER A C 1
ATOM 2224 O O . SER A 1 279 ? -49.747 -8.311 59.225 1.00 97.19 279 SER A O 1
ATOM 2226 N N . VAL A 1 280 ? -48.989 -9.191 57.308 1.00 97.31 280 VAL A N 1
ATOM 2227 C CA . VAL A 1 280 ? -49.999 -10.259 57.232 1.00 97.31 280 VAL A CA 1
ATOM 2228 C C . VAL A 1 280 ? -49.768 -11.293 58.328 1.00 97.31 280 VAL A C 1
ATOM 2230 O O . VAL A 1 280 ? -50.704 -11.583 59.065 1.00 97.31 280 VAL A O 1
ATOM 2233 N N . THR A 1 281 ? -48.535 -11.777 58.507 1.00 96.44 281 THR A N 1
ATOM 2234 C CA . THR A 1 281 ? -48.223 -12.749 59.571 1.00 96.44 281 THR A CA 1
ATOM 2235 C C . THR A 1 281 ? -48.508 -12.201 60.973 1.00 96.44 281 THR A C 1
ATOM 2237 O O . THR A 1 281 ? -48.986 -12.927 61.841 1.00 96.44 281 THR A O 1
ATOM 2240 N N . GLU A 1 282 ? -48.289 -10.902 61.203 1.00 96.62 282 GLU A N 1
ATOM 2241 C CA . GLU A 1 282 ? -48.654 -10.243 62.460 1.00 96.62 282 GLU A CA 1
ATOM 2242 C C . GLU A 1 282 ? -50.173 -10.201 62.671 1.00 96.62 282 GLU A C 1
ATOM 2244 O O . GLU A 1 282 ? -50.652 -10.450 63.779 1.00 96.62 282 GLU A O 1
ATOM 2249 N N . LEU A 1 283 ? -50.943 -9.882 61.625 1.00 96.25 283 LEU A N 1
ATOM 2250 C CA . LEU A 1 283 ? -52.406 -9.867 61.685 1.00 96.25 283 LEU A CA 1
ATOM 2251 C C . LEU A 1 283 ? -52.986 -11.271 61.880 1.00 96.25 283 LEU A C 1
ATOM 2253 O O . LEU A 1 283 ? -53.909 -11.423 62.676 1.00 96.25 283 LEU A O 1
ATOM 2257 N N . GLU A 1 284 ? -52.431 -12.286 61.218 1.00 94.81 284 GLU A N 1
ATOM 2258 C CA . GLU A 1 284 ? -52.780 -13.695 61.432 1.00 94.81 284 GLU A CA 1
ATOM 2259 C C . GLU A 1 284 ? -52.513 -14.112 62.883 1.00 94.81 284 GLU A C 1
ATOM 2261 O O . GLU A 1 284 ? -53.388 -14.692 63.525 1.00 94.81 284 GLU A O 1
ATOM 2266 N N . GLY A 1 285 ? -51.357 -13.739 63.444 1.00 94.38 285 GLY A N 1
ATOM 2267 C CA . GLY A 1 285 ? -51.036 -13.990 64.851 1.00 94.38 285 GLY A CA 1
ATOM 2268 C C . GLY A 1 285 ? -52.023 -13.329 65.819 1.00 94.38 285 GLY A C 1
ATOM 2269 O O . GLY A 1 285 ? -52.488 -13.970 66.761 1.00 94.38 285 GLY A O 1
ATOM 2270 N N . ARG A 1 286 ? -52.404 -12.069 65.569 1.00 95.00 286 ARG A N 1
ATOM 2271 C CA . ARG A 1 286 ? -53.434 -11.371 66.364 1.00 95.00 286 ARG A CA 1
ATOM 2272 C C . ARG A 1 286 ? -54.817 -12.004 66.214 1.00 95.00 286 ARG A C 1
ATOM 2274 O O . ARG A 1 286 ? -55.564 -12.051 67.183 1.00 95.00 286 ARG A O 1
ATOM 2281 N N . PHE A 1 287 ? -55.172 -12.465 65.017 1.00 94.50 287 PHE A N 1
ATOM 2282 C CA . PHE A 1 287 ? -56.450 -13.129 64.770 1.00 94.50 287 PHE A CA 1
ATOM 2283 C C . PHE A 1 287 ? -56.549 -14.455 65.531 1.00 94.50 287 PHE A C 1
ATOM 2285 O O . PHE A 1 287 ? -57.568 -14.710 66.165 1.00 94.50 287 PHE A O 1
ATOM 2292 N N . LEU A 1 288 ? -55.477 -15.254 65.531 1.00 93.81 288 LEU A N 1
ATOM 2293 C CA . LEU A 1 288 ? -55.409 -16.497 66.303 1.00 93.81 288 LEU A CA 1
ATOM 2294 C C . LEU A 1 288 ? -55.566 -16.243 67.808 1.00 93.81 288 LEU A C 1
ATOM 2296 O O . LEU A 1 288 ? -56.342 -16.935 68.454 1.00 93.81 288 LEU A O 1
ATOM 2300 N N . GLN A 1 289 ? -54.923 -15.202 68.348 1.00 92.19 289 GLN A N 1
ATOM 2301 C CA . GLN A 1 289 ? -55.083 -14.806 69.757 1.00 92.19 289 GLN A CA 1
ATOM 2302 C C . GLN A 1 289 ? -56.518 -14.407 70.132 1.00 92.19 289 GLN A C 1
ATOM 2304 O O . GLN A 1 289 ? -56.874 -14.480 71.300 1.00 92.19 289 GLN A O 1
ATOM 2309 N N . LEU A 1 290 ? -57.326 -13.942 69.174 1.00 91.56 290 LEU A N 1
ATOM 2310 C CA . LEU A 1 290 ? -58.737 -13.606 69.399 1.00 91.56 290 LEU A CA 1
ATOM 2311 C C . LEU A 1 290 ? -59.674 -14.816 69.246 1.00 91.56 290 LEU A C 1
ATOM 2313 O O . LEU A 1 290 ? -60.853 -14.701 69.577 1.00 91.56 290 LEU A O 1
ATOM 2317 N N . GLN A 1 291 ? -59.189 -15.934 68.692 1.00 86.44 291 GLN A N 1
ATOM 2318 C CA . GLN A 1 291 ? -59.936 -17.191 68.579 1.00 86.44 291 GLN A CA 1
ATOM 2319 C C . GLN A 1 291 ? -59.771 -18.113 69.798 1.00 86.44 291 GLN A C 1
ATOM 2321 O O . GLN A 1 291 ? -60.600 -19.011 69.958 1.00 86.44 291 GLN A O 1
ATOM 2326 N N . GLU A 1 292 ? -58.735 -17.908 70.618 1.00 62.81 292 GLU A N 1
ATOM 2327 C CA . GLU A 1 292 ? -58.550 -18.544 71.937 1.00 62.81 292 GLU A CA 1
ATOM 2328 C C . GLU A 1 292 ? -59.354 -17.831 73.036 1.00 62.81 292 GLU A C 1
ATOM 2330 O O . GLU A 1 292 ? -59.902 -18.549 73.907 1.00 62.81 292 GLU A O 1
#

pLDDT: mean 79.52, std 20.2, range [32.03, 98.31]

Sequence (292 aa):
MSTVLDDTAGDAPVRDFTVNLSRLAADSSLHQNARARQDISRASREELEDRFLRLHEETLLLKQHTHKQDDKIKKLGTKLMRLVKDRGRMEQLAAGGGQLVSRGRDVEMEEMMEELQDKVRGLQTENEGLKRRLLVAKGQLINSQSTRSTPYGRVQSRVNSGLTKLRDDASSPPTRTKSSEGGGRPPTGLLPRFGHSLLEEARAEVRNLENVMELQRRHVEEMEAASEMLREELRRKEAEYEERLLQVRQQQTSKLRSHVDSNVVLIQLQQQLSDRSVSVTELEGRFLQLQE

Foldseek 3Di:
DDDDDDPDDPDDPDPPPPVPPVVVVVVVVVVVVVVVVVVCVPDDPVRVVVVVVVVVVVVVVVVVVVVVVVVVVVVVVVVVVVVVVVVVVVVVVVVPDDDDPPVVVVVVVVVVVVVVVVVVVVVVVVVVVVVVVVVVVVVVVVVVVVPPPDPVPVDDDPDCPVDDDDDDDDDDDDDDDDDDDDDDDDDDDDDPCPVVVVVVVVVVVVVVVVVVVVVVVVVVVVVVVVVVVVVVVVVVVVVVVVVVVVVVVVVVVVVVVVVVVVVVVVVVVVVVVVVVVVVVVVVVVVVVVVVD

InterPro domains:
  IPR031139 RPGRIP1 family [PTHR14240] (5-292)

Radius of gyration: 45.69 Å; chains: 1; bounding box: 112×91×127 Å

Secondary structure (DSSP, 8-state):
--------------------HHHHHHHHHHHHHHHHHHHHHHS-HHHHHHHHHHHHHHHHHHHHHHHHHHHHHHHHHHHHHHHHHHHHHHHHHHTT----TTHHHHHHHHHHHHHHHHHHHHHHHHHHHHHHHHHHHHHHHHHHHHT---TTTTS--SS--S----------------------PPP-----THHHHHHHHHHHHHHHHHHHHHHHHHHHHHHHHHHHHHHHHHHHHHHHHHHHHHHHHHHHHHHHHHHHHHHHHHHHHHHHHHHHHHHHHHHHHHHHHHH-

Organism: Cottoperca gobio (NCBI:txid56716)